Protein AF-A0A8H8RHW2-F1 (afdb_monomer_lite)

InterPro domains:
  IPR025207 Kinetochore Sim4 complex subunit Fta4 [PF13093] (7-193)
  IPR025207 Kinetochore Sim4 complex subunit Fta4 [PTHR42040] (3-193)

Sequence (193 aa):
MTSNTPTITDIKTSFLRTQMITLSQPLRPSSSPLPVPETDGIAPLRQRAIDDALLKLNAQLKKHNKLAYGPQAMRHVGEQVDRLYWNAGERTVVGDVGEEWAARGCDFRKENIIDQMPSTWSEEAEVEAPAKAAQYVELQTRLEELNVRRREKREVVERYRALKGLLGPFAEGGGVQGNLVTREGEVEGELER

Radius of gyration: 40.83 Å; chains: 1; bounding box: 96×67×109 Å

Organism: NCBI:txid215460

Secondary structure (DSSP, 8-state):
----PPPHHHHHHHHHHHHHHHHTPPP---SS-------TT-PPPPHHHHHHHHHHHHHHHHHHHHHHT-HHHHHHHHHHHHHHHHHHHHHHHT--TT-GGGSTT--TTSHHHHTTS-SSS-HHHHHH-HHHHHHHHHHHHHHHHHHHHHHHHHHHHHHHHHHHHHHHHHHTT-SS-TT---TT-HHHHHHT-

Foldseek 3Di:
DDPDDQDQLSVQLVVVVVVLVVVLDQDDPPPDDDPDPCDPPDDPDDPVVVVVVSVVVNVVSVVVSCVVPPSVNSSVVSVVVVVVVVVVVVDVLVDPPQVLLVHPPRDLVDPVSLVSDDLFPDPVCCVVPVPVRVVVNVVSVVSVVVNVVVVVVVVVVVVVVVVVVVCVCVVVVNPDPLPPPDDPGPVVVVVVD

Structure (mmCIF, N/CA/C/O backbone):
data_AF-A0A8H8RHW2-F1
#
_entry.id   AF-A0A8H8RHW2-F1
#
loop_
_atom_site.group_PDB
_atom_site.id
_atom_site.type_symbol
_atom_site.label_atom_id
_atom_site.label_alt_id
_atom_site.label_comp_id
_atom_site.label_asym_id
_atom_site.label_entity_id
_atom_site.label_seq_id
_atom_site.pdbx_PDB_ins_code
_atom_site.Cartn_x
_atom_site.Cartn_y
_atom_site.Cartn_z
_atom_site.occupancy
_atom_site.B_iso_or_equiv
_atom_site.auth_seq_id
_atom_site.auth_comp_id
_atom_site.auth_asym_id
_atom_site.auth_atom_id
_atom_site.pdbx_PDB_model_num
ATOM 1 N N . MET A 1 1 ? -17.012 14.859 -30.481 1.00 39.88 1 MET A N 1
ATOM 2 C CA . MET A 1 1 ? -15.544 14.693 -30.420 1.00 39.88 1 MET A CA 1
ATOM 3 C C . MET A 1 1 ? -15.187 14.470 -28.958 1.00 39.88 1 MET A C 1
ATOM 5 O O . MET A 1 1 ? -15.013 15.431 -28.226 1.00 39.88 1 MET A O 1
ATOM 9 N N . THR A 1 2 ? -15.248 13.226 -28.484 1.00 47.00 2 THR A N 1
ATOM 10 C CA . THR A 1 2 ? -15.033 12.893 -27.068 1.00 47.00 2 THR A CA 1
ATOM 11 C C . THR A 1 2 ? -13.537 12.924 -26.772 1.00 47.00 2 THR A C 1
ATOM 13 O O . THR A 1 2 ? -12.808 12.017 -27.172 1.00 47.00 2 THR A O 1
ATOM 16 N N . SER A 1 3 ? -13.066 13.978 -26.111 1.00 55.06 3 SER A N 1
ATOM 17 C CA . SER A 1 3 ? -11.725 14.033 -25.530 1.00 55.06 3 SER A CA 1
ATOM 18 C C . SER A 1 3 ? -11.655 13.025 -24.384 1.00 55.06 3 SER A C 1
ATOM 20 O O . SER A 1 3 ? -12.028 13.336 -23.255 1.00 55.06 3 SER A O 1
ATOM 22 N N . ASN A 1 4 ? -11.262 11.790 -24.693 1.00 73.00 4 ASN A N 1
ATOM 23 C CA . ASN A 1 4 ? -11.080 10.760 -23.682 1.00 73.00 4 ASN A CA 1
ATOM 24 C C . ASN A 1 4 ? -9.835 11.112 -22.864 1.00 73.00 4 ASN A C 1
ATOM 26 O O . ASN A 1 4 ? -8.729 11.165 -23.404 1.00 73.00 4 ASN A O 1
ATOM 30 N N . THR A 1 5 ? -10.024 11.418 -21.586 1.00 83.38 5 THR A N 1
ATOM 31 C CA . THR A 1 5 ? -8.931 11.705 -20.658 1.00 83.38 5 THR A CA 1
ATOM 32 C C . THR A 1 5 ? -8.037 10.461 -20.570 1.00 83.38 5 THR A C 1
ATOM 34 O O . THR A 1 5 ? -8.568 9.366 -20.368 1.00 83.38 5 THR A O 1
ATOM 37 N N . PRO A 1 6 ? -6.710 10.572 -20.758 1.00 85.31 6 PRO A N 1
ATOM 38 C CA . PRO A 1 6 ? -5.834 9.405 -20.733 1.00 85.31 6 PRO A CA 1
ATOM 39 C C . PRO A 1 6 ? -5.856 8.757 -19.347 1.00 85.31 6 PRO A C 1
ATOM 41 O O . PRO A 1 6 ? -5.795 9.448 -18.328 1.00 85.31 6 PRO A O 1
ATOM 44 N N . THR A 1 7 ? -5.934 7.427 -19.304 1.00 88.94 7 THR A N 1
ATOM 45 C CA . THR A 1 7 ? -5.864 6.693 -18.036 1.00 88.94 7 THR A CA 1
ATOM 46 C C . THR A 1 7 ? -4.442 6.733 -17.460 1.00 88.94 7 THR A C 1
ATOM 48 O O . THR A 1 7 ? -3.468 6.986 -18.172 1.00 88.94 7 THR A O 1
ATOM 51 N N . ILE A 1 8 ? -4.285 6.465 -16.159 1.00 86.94 8 ILE A N 1
ATOM 52 C CA . ILE A 1 8 ? -2.963 6.438 -15.501 1.00 86.94 8 ILE A CA 1
ATOM 53 C C . ILE A 1 8 ? -2.037 5.410 -16.172 1.00 86.94 8 ILE A C 1
ATOM 55 O O . ILE A 1 8 ? -0.846 5.664 -16.366 1.00 86.94 8 ILE A O 1
ATOM 59 N N . THR A 1 9 ? -2.585 4.272 -16.596 1.00 87.12 9 THR A N 1
ATOM 60 C CA . THR A 1 9 ? -1.853 3.256 -17.357 1.00 87.12 9 THR A CA 1
ATOM 61 C C . THR A 1 9 ? -1.466 3.758 -18.753 1.00 87.12 9 THR A C 1
ATOM 63 O O . THR A 1 9 ? -0.339 3.517 -19.189 1.00 87.12 9 THR A O 1
ATOM 66 N N . ASP A 1 10 ? -2.309 4.539 -19.435 1.00 88.06 10 ASP A N 1
ATOM 67 C CA . ASP A 1 10 ? -1.950 5.182 -20.712 1.00 88.06 10 ASP A CA 1
ATOM 68 C C . ASP A 1 10 ? -0.797 6.187 -20.554 1.00 88.06 10 ASP A C 1
ATOM 70 O O . ASP A 1 10 ? 0.110 6.253 -21.389 1.00 88.06 10 ASP A O 1
ATOM 74 N N . ILE A 1 11 ? -0.764 6.929 -19.445 1.00 91.81 11 ILE A N 1
ATOM 75 C CA . ILE A 1 11 ? 0.333 7.857 -19.139 1.00 91.81 11 ILE A CA 1
ATOM 76 C C . ILE A 1 11 ? 1.628 7.077 -18.880 1.00 91.81 11 ILE A C 1
ATOM 78 O O . ILE A 1 11 ? 2.652 7.358 -19.502 1.00 91.81 11 ILE A O 1
ATOM 82 N N . LYS A 1 12 ? 1.587 6.039 -18.036 1.00 90.56 12 LYS A N 1
ATOM 83 C CA . LYS A 1 12 ? 2.758 5.193 -17.737 1.00 90.56 12 LYS A CA 1
ATOM 84 C C . LYS A 1 12 ? 3.307 4.520 -18.996 1.00 90.56 12 LYS A C 1
ATOM 86 O O . LYS A 1 12 ? 4.512 4.525 -19.238 1.00 90.56 12 LYS A O 1
ATOM 91 N N . THR A 1 13 ? 2.432 3.981 -19.839 1.00 89.94 13 THR A N 1
ATOM 92 C CA . THR A 1 13 ? 2.845 3.330 -21.090 1.00 89.94 13 THR A CA 1
ATOM 93 C C . THR A 1 13 ? 3.375 4.319 -22.123 1.00 89.94 13 THR A C 1
ATOM 95 O O . THR A 1 13 ? 4.329 3.991 -22.832 1.00 89.94 13 THR A O 1
ATOM 98 N N . SER A 1 14 ? 2.820 5.532 -22.208 1.00 90.25 14 SER A N 1
ATOM 99 C CA . SER A 1 14 ? 3.354 6.576 -23.090 1.00 90.25 14 SER A CA 1
ATOM 100 C C . SER A 1 14 ? 4.733 7.063 -22.633 1.00 90.25 14 SER A C 1
ATOM 102 O O . SER A 1 14 ? 5.627 7.205 -23.467 1.00 90.25 14 SER A O 1
ATOM 104 N N . PHE A 1 15 ? 4.961 7.202 -21.323 1.00 92.12 15 PHE A N 1
ATOM 105 C CA . PHE A 1 15 ? 6.285 7.480 -20.764 1.00 92.12 15 PHE A CA 1
ATOM 106 C C . PHE A 1 15 ? 7.298 6.387 -21.123 1.00 92.12 15 PHE A C 1
ATOM 108 O O . PHE A 1 15 ? 8.364 6.695 -21.659 1.00 92.12 15 PHE A O 1
ATOM 115 N N . LEU A 1 16 ? 6.951 5.113 -20.898 1.00 90.69 16 LEU A N 1
ATOM 116 C CA . LEU A 1 16 ? 7.828 3.986 -21.228 1.00 90.69 16 LEU A CA 1
ATOM 117 C C . LEU A 1 16 ? 8.197 3.981 -22.712 1.00 90.69 16 LEU A C 1
ATOM 119 O O . LEU A 1 16 ? 9.372 3.833 -23.033 1.00 90.69 16 LEU A O 1
ATOM 123 N N . ARG A 1 17 ? 7.231 4.223 -23.608 1.00 89.00 17 ARG A N 1
ATOM 124 C CA . ARG A 1 17 ? 7.484 4.345 -25.054 1.00 89.00 17 ARG A CA 1
ATOM 125 C C . ARG A 1 17 ? 8.481 5.455 -25.367 1.00 89.00 17 ARG A C 1
ATOM 127 O O . ARG A 1 17 ? 9.411 5.223 -26.134 1.00 89.00 17 ARG A O 1
ATOM 134 N N . THR A 1 18 ? 8.311 6.634 -24.773 1.00 92.44 18 THR A N 1
ATOM 135 C CA . THR A 1 18 ? 9.210 7.776 -24.989 1.00 92.44 18 THR A CA 1
ATOM 136 C C . THR A 1 18 ? 10.633 7.455 -24.543 1.00 92.44 18 THR A C 1
ATOM 138 O O . THR A 1 18 ? 11.569 7.641 -25.317 1.00 92.44 18 THR A O 1
ATOM 141 N N . GLN A 1 19 ? 10.804 6.900 -23.338 1.00 90.81 19 GLN A N 1
ATOM 142 C CA . GLN A 1 19 ? 12.125 6.506 -22.835 1.00 90.81 19 GLN A CA 1
ATOM 143 C C . GLN A 1 19 ? 12.785 5.468 -23.736 1.00 90.81 19 GLN A C 1
ATOM 145 O O . GLN A 1 19 ? 13.963 5.563 -24.071 1.00 90.81 19 GLN A O 1
ATOM 150 N N . MET A 1 20 ? 12.003 4.504 -24.200 1.00 87.00 20 MET A N 1
ATOM 151 C CA . MET A 1 20 ? 12.496 3.477 -25.094 1.00 87.00 20 MET A CA 1
ATOM 152 C C . MET A 1 20 ? 12.947 4.013 -26.449 1.00 87.00 20 MET A C 1
ATOM 154 O O . MET A 1 20 ? 13.943 3.541 -26.988 1.00 87.00 20 MET A O 1
ATOM 158 N N . ILE A 1 21 ? 12.232 4.986 -27.018 1.00 87.44 21 ILE A N 1
ATOM 159 C CA . ILE A 1 21 ? 12.635 5.644 -28.268 1.00 87.44 21 ILE A CA 1
ATOM 160 C C . ILE A 1 21 ? 13.974 6.361 -28.070 1.00 87.44 21 ILE A C 1
ATOM 162 O O . ILE A 1 21 ? 14.854 6.253 -28.922 1.00 87.44 21 ILE A O 1
ATOM 166 N N . THR A 1 22 ? 14.161 7.025 -26.928 1.00 89.38 22 THR A N 1
ATOM 167 C CA . THR A 1 22 ? 15.427 7.681 -26.576 1.00 89.38 22 THR A CA 1
ATOM 168 C C . THR A 1 22 ? 16.571 6.677 -26.433 1.00 89.38 22 THR A C 1
ATOM 170 O O . THR A 1 22 ? 17.645 6.888 -26.988 1.00 89.38 22 THR A O 1
ATOM 173 N N . LEU A 1 23 ? 16.340 5.555 -25.748 1.00 85.06 23 LEU A N 1
ATOM 174 C CA . LEU A 1 23 ? 17.361 4.528 -25.511 1.00 85.06 23 LEU A CA 1
ATOM 175 C C . LEU A 1 23 ? 17.643 3.645 -26.738 1.00 85.06 23 LEU A C 1
ATOM 177 O O . LEU A 1 23 ? 18.713 3.055 -26.839 1.00 85.06 23 LEU A O 1
ATOM 181 N N . SER A 1 24 ? 16.708 3.556 -27.687 1.00 86.12 24 SER A N 1
ATOM 182 C CA . SER A 1 24 ? 16.852 2.781 -28.930 1.00 86.12 24 SER A CA 1
ATOM 183 C C . SER A 1 24 ? 17.388 3.596 -30.109 1.00 86.12 24 SER A C 1
ATOM 185 O O . SER A 1 24 ? 17.297 3.159 -31.263 1.00 86.12 24 SER A O 1
ATOM 187 N N . GLN A 1 25 ? 17.958 4.772 -29.837 1.00 87.19 25 GLN A N 1
ATOM 188 C CA . GLN A 1 25 ? 18.613 5.570 -30.863 1.00 87.19 25 GLN A CA 1
ATOM 189 C C . GLN A 1 25 ? 19.744 4.779 -31.543 1.00 87.19 25 GLN A C 1
ATOM 191 O O . GLN A 1 25 ? 20.460 4.016 -30.892 1.00 87.19 25 GLN A O 1
ATOM 196 N N . PRO A 1 26 ? 19.909 4.934 -32.870 1.00 85.69 26 PRO A N 1
ATOM 197 C CA . PRO A 1 26 ? 20.950 4.232 -33.601 1.00 85.69 26 PRO A CA 1
ATOM 198 C C . PRO A 1 26 ? 22.329 4.688 -33.128 1.00 85.69 26 PRO A C 1
ATOM 200 O O . PRO A 1 26 ? 22.566 5.883 -32.931 1.00 85.69 26 PRO A O 1
ATOM 203 N N . LEU A 1 27 ? 23.249 3.734 -33.017 1.00 84.00 27 LEU A N 1
ATOM 204 C CA . LEU A 1 27 ? 24.642 4.009 -32.704 1.00 84.00 27 LEU A CA 1
ATOM 205 C C . LEU A 1 27 ? 25.237 4.854 -33.831 1.00 84.00 27 LEU A C 1
ATOM 207 O O . LEU A 1 27 ? 25.146 4.489 -35.010 1.00 84.00 27 LEU A O 1
ATOM 211 N N . ARG A 1 28 ? 25.825 5.990 -33.457 1.00 80.00 28 ARG A N 1
ATOM 212 C CA . ARG A 1 28 ? 26.553 6.878 -34.363 1.00 80.00 28 ARG A CA 1
ATOM 213 C C . ARG A 1 28 ? 28.048 6.742 -34.090 1.00 80.00 28 ARG A C 1
ATOM 215 O O . ARG A 1 28 ? 28.422 6.665 -32.919 1.00 80.00 28 ARG A O 1
ATOM 222 N N . PRO A 1 29 ? 28.898 6.721 -35.130 1.00 73.81 29 PRO A N 1
ATOM 223 C CA . PRO A 1 29 ? 30.336 6.777 -34.921 1.00 73.81 29 PRO A CA 1
ATOM 224 C C . PRO A 1 29 ? 30.674 8.082 -34.192 1.00 73.81 29 PRO A C 1
ATOM 226 O O . PRO A 1 29 ? 30.140 9.143 -34.528 1.00 73.81 29 PRO A O 1
ATOM 229 N N . SER A 1 30 ? 31.521 8.003 -33.166 1.00 72.06 30 SER A N 1
ATOM 230 C CA . SER A 1 30 ? 32.016 9.190 -32.472 1.00 72.06 30 SER A CA 1
ATOM 231 C C . SER A 1 30 ? 32.770 10.069 -33.468 1.00 72.06 30 SER A C 1
ATOM 233 O O . SER A 1 30 ? 33.628 9.584 -34.198 1.00 72.06 30 SER A O 1
ATOM 235 N N . SER A 1 31 ? 32.472 11.368 -33.489 1.00 63.56 31 SER A N 1
ATOM 236 C CA . SER A 1 31 ? 33.155 12.335 -34.361 1.00 63.56 31 SER A CA 1
ATOM 237 C C . SER A 1 31 ? 34.631 12.530 -34.008 1.00 63.56 31 SER A C 1
ATOM 239 O O . SER A 1 31 ? 35.367 13.133 -34.781 1.00 63.56 31 SER A O 1
ATOM 241 N N . SER A 1 32 ? 35.059 12.040 -32.841 1.00 63.78 32 SER A N 1
ATOM 242 C CA . SER A 1 32 ? 36.463 11.996 -32.459 1.00 63.78 32 SER A CA 1
ATOM 243 C C . SER A 1 32 ? 37.097 10.727 -33.034 1.00 63.78 32 SER A C 1
ATOM 245 O O . SER A 1 32 ? 36.681 9.629 -32.637 1.00 63.78 32 SER A O 1
ATOM 247 N N . PRO A 1 33 ? 38.063 10.833 -33.962 1.00 59.94 33 PRO A N 1
ATOM 248 C CA . PRO A 1 33 ? 38.858 9.684 -34.357 1.00 59.94 33 PRO A CA 1
ATOM 249 C C . PRO A 1 33 ? 39.586 9.162 -33.114 1.00 59.94 33 PRO A C 1
ATOM 251 O O . PRO A 1 33 ? 40.326 9.893 -32.457 1.00 59.94 33 PRO A O 1
ATOM 254 N N . LEU A 1 34 ? 39.334 7.899 -32.763 1.00 63.44 34 LEU A N 1
ATOM 255 C CA . LEU A 1 34 ? 40.127 7.201 -31.754 1.00 63.44 34 LEU A CA 1
ATOM 256 C C . LEU A 1 34 ? 41.606 7.290 -32.171 1.00 63.44 34 LEU A C 1
ATOM 258 O O . LEU A 1 34 ? 41.891 7.070 -33.351 1.00 63.44 34 LEU A O 1
ATOM 262 N N . PRO A 1 35 ? 42.541 7.598 -31.253 1.00 57.66 35 PRO A N 1
ATOM 263 C CA . PRO A 1 35 ? 43.958 7.493 -31.551 1.00 57.66 35 PRO A CA 1
ATOM 264 C C . PRO A 1 35 ? 44.243 6.018 -31.8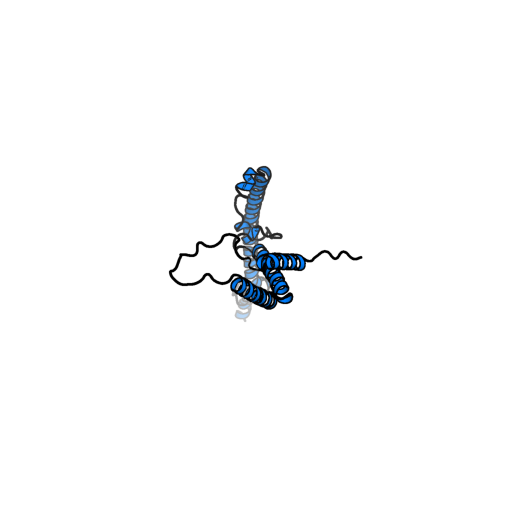26 1.00 57.66 35 PRO A C 1
ATOM 266 O O . PRO A 1 35 ? 44.274 5.198 -30.909 1.00 57.66 35 PRO A O 1
ATOM 269 N N . VAL A 1 36 ? 44.350 5.659 -33.102 1.00 61.34 36 VAL A N 1
ATOM 270 C CA . VAL A 1 36 ? 44.751 4.314 -33.502 1.00 61.34 36 VAL A CA 1
ATOM 271 C C . VAL A 1 36 ? 46.246 4.230 -33.200 1.00 61.34 36 VAL A C 1
ATOM 273 O O . VAL A 1 36 ? 46.994 5.037 -33.754 1.00 61.34 36 VAL A O 1
ATOM 276 N N . PRO A 1 37 ? 46.707 3.330 -32.313 1.00 57.75 37 PRO A N 1
ATOM 277 C CA . PRO A 1 37 ? 48.135 3.104 -32.168 1.00 57.75 37 PRO A CA 1
ATOM 278 C C . PRO A 1 37 ? 48.652 2.626 -33.524 1.00 57.75 37 PRO A C 1
ATOM 280 O O . PRO A 1 37 ? 48.107 1.667 -34.079 1.00 57.75 37 PRO A O 1
ATOM 283 N N . GLU A 1 38 ? 49.651 3.324 -34.068 1.00 55.19 38 GLU A N 1
ATOM 284 C CA . GLU A 1 38 ? 50.395 2.906 -35.256 1.00 55.19 38 GLU A CA 1
ATOM 285 C C . GLU A 1 38 ? 50.985 1.524 -34.963 1.00 55.19 38 GLU A C 1
ATOM 287 O O . GLU A 1 38 ? 52.034 1.373 -34.348 1.00 55.19 38 GLU A O 1
ATOM 292 N N . THR A 1 39 ? 50.221 0.488 -35.290 1.00 57.03 39 THR A N 1
ATOM 293 C CA . THR A 1 39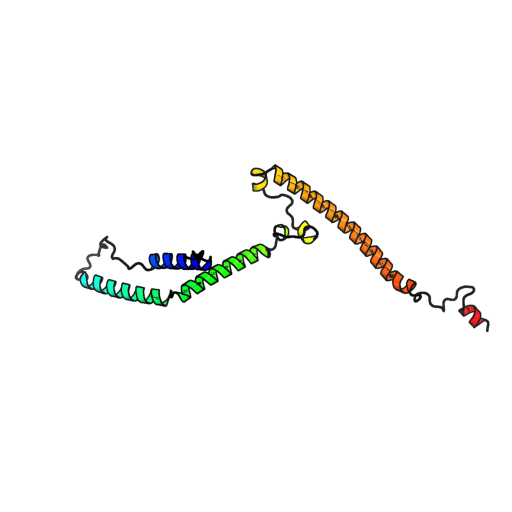 ? 50.654 -0.896 -35.206 1.00 57.03 39 THR A CA 1
ATOM 294 C C . THR A 1 39 ? 51.199 -1.222 -36.578 1.00 57.03 39 THR A C 1
ATOM 296 O O . THR A 1 39 ? 50.463 -1.250 -37.568 1.00 57.03 39 THR A O 1
ATOM 299 N N . ASP A 1 40 ? 52.516 -1.388 -36.626 1.00 52.53 40 ASP A N 1
ATOM 300 C CA . ASP A 1 40 ? 53.296 -1.690 -37.817 1.00 52.53 40 ASP A CA 1
ATOM 301 C C . ASP A 1 40 ? 52.614 -2.771 -38.678 1.00 52.53 40 ASP A C 1
ATOM 303 O O . ASP A 1 40 ? 52.549 -3.946 -38.316 1.00 52.53 40 ASP A O 1
ATOM 307 N N . GLY A 1 41 ? 52.088 -2.365 -39.839 1.00 56.44 41 GLY A N 1
ATOM 308 C CA . GLY A 1 41 ? 51.689 -3.272 -40.921 1.00 56.44 41 GLY A CA 1
ATOM 309 C C . GLY A 1 41 ? 50.195 -3.572 -41.104 1.00 56.44 41 GLY A C 1
ATOM 310 O O . GLY A 1 41 ? 49.855 -4.257 -42.070 1.00 56.44 41 GLY A O 1
ATOM 311 N N . ILE A 1 42 ? 49.281 -3.060 -40.271 1.00 60.16 42 ILE A N 1
ATOM 312 C CA . ILE A 1 42 ? 47.833 -3.263 -40.479 1.00 60.16 42 ILE A CA 1
ATOM 313 C C . ILE A 1 42 ? 47.236 -2.021 -41.145 1.00 60.16 42 ILE A C 1
ATOM 315 O O . ILE A 1 42 ? 47.123 -0.960 -40.536 1.00 60.16 42 ILE A O 1
ATOM 319 N N . ALA A 1 43 ? 46.845 -2.148 -42.417 1.00 62.91 43 ALA A N 1
ATOM 320 C CA . ALA A 1 43 ? 46.173 -1.071 -43.139 1.00 62.91 43 ALA A CA 1
ATOM 321 C C . ALA A 1 43 ? 44.915 -0.610 -42.373 1.00 62.91 43 ALA A C 1
ATOM 323 O O . ALA A 1 43 ? 44.158 -1.461 -41.891 1.00 62.91 43 ALA A O 1
ATOM 324 N N . PRO A 1 44 ? 44.655 0.708 -42.279 1.00 67.94 44 PRO A N 1
ATOM 325 C CA . PRO A 1 44 ? 43.491 1.221 -41.569 1.00 67.94 44 PRO A CA 1
ATOM 326 C C . PRO A 1 44 ? 42.204 0.597 -42.125 1.00 67.94 44 PRO A C 1
ATOM 328 O O . PRO A 1 44 ? 42.037 0.446 -43.341 1.00 67.94 44 PRO A O 1
ATOM 331 N N . LEU A 1 45 ? 41.291 0.217 -41.223 1.00 70.12 45 LEU A N 1
ATOM 332 C CA . LEU A 1 45 ? 39.977 -0.321 -41.577 1.00 70.12 45 LEU A CA 1
ATOM 333 C C . LEU A 1 45 ? 39.292 0.620 -42.572 1.00 70.12 45 LEU A C 1
ATOM 335 O O . LEU A 1 45 ? 39.172 1.822 -42.340 1.00 70.12 45 LEU A O 1
ATOM 339 N N . ARG A 1 46 ? 38.826 0.070 -43.697 1.00 81.81 46 ARG A N 1
ATOM 340 C CA . ARG A 1 46 ? 38.125 0.861 -44.711 1.00 81.81 46 ARG A CA 1
ATOM 341 C C . ARG A 1 46 ? 36.851 1.436 -44.099 1.00 81.81 46 ARG A C 1
ATOM 343 O O . ARG A 1 46 ? 36.008 0.670 -43.637 1.00 81.81 46 ARG A O 1
ATOM 350 N N . GLN A 1 47 ? 36.669 2.751 -44.202 1.00 80.88 47 GLN A N 1
ATOM 351 C CA . GLN A 1 47 ? 35.484 3.454 -43.696 1.00 80.88 47 GLN A CA 1
ATOM 352 C C . GLN A 1 47 ? 34.170 2.797 -44.152 1.00 80.88 47 GLN A C 1
ATOM 354 O O . GLN A 1 47 ? 33.269 2.576 -43.355 1.00 80.88 47 GLN A O 1
ATOM 359 N N . ARG A 1 48 ? 34.114 2.342 -45.408 1.00 83.88 48 ARG A N 1
ATOM 360 C CA . ARG A 1 48 ? 32.960 1.621 -45.962 1.00 83.88 48 ARG A CA 1
ATOM 361 C C . ARG A 1 48 ? 32.606 0.335 -45.202 1.00 83.88 48 ARG A C 1
ATOM 363 O O . ARG A 1 48 ? 31.433 0.026 -45.050 1.00 83.88 48 ARG A O 1
ATOM 370 N N . ALA A 1 49 ? 33.601 -0.415 -44.725 1.00 86.25 49 ALA A N 1
ATOM 371 C CA . ALA A 1 49 ? 33.360 -1.627 -43.941 1.00 86.25 49 ALA A CA 1
ATOM 372 C C . ALA A 1 49 ? 32.809 -1.296 -42.543 1.00 86.25 49 ALA A C 1
ATOM 374 O O . ALA A 1 49 ? 31.980 -2.041 -42.023 1.00 86.25 49 ALA A O 1
ATOM 375 N N . ILE A 1 50 ? 33.238 -0.168 -41.966 1.00 84.56 50 ILE A N 1
ATOM 376 C CA . ILE A 1 50 ? 32.716 0.358 -40.698 1.00 84.56 50 ILE A CA 1
ATOM 377 C C . ILE A 1 50 ? 31.257 0.786 -40.880 1.00 84.56 50 ILE A C 1
ATOM 379 O O . ILE A 1 50 ? 30.401 0.373 -40.101 1.00 84.56 50 ILE A O 1
ATOM 383 N N . ASP A 1 51 ? 30.953 1.532 -41.942 1.00 85.25 51 ASP A N 1
ATOM 384 C CA . ASP A 1 51 ? 29.594 1.983 -42.248 1.00 85.25 51 ASP A CA 1
ATOM 385 C C . ASP A 1 51 ? 28.648 0.792 -42.505 1.00 85.25 51 ASP A C 1
ATOM 387 O O . ASP A 1 51 ? 27.552 0.732 -41.942 1.00 85.25 51 ASP A O 1
ATOM 391 N N . ASP A 1 52 ? 29.088 -0.213 -43.271 1.00 89.81 52 ASP A N 1
ATOM 392 C CA . ASP A 1 52 ? 28.319 -1.439 -43.525 1.00 89.81 52 ASP A CA 1
ATOM 393 C C . ASP A 1 52 ? 28.074 -2.252 -42.239 1.00 89.81 52 ASP A C 1
ATOM 395 O O . ASP A 1 52 ? 26.979 -2.790 -42.030 1.00 89.81 52 ASP A O 1
ATOM 399 N N . ALA A 1 53 ? 29.073 -2.346 -41.355 1.00 90.31 53 ALA A N 1
ATOM 400 C CA . ALA A 1 53 ? 28.935 -3.007 -40.058 1.00 90.31 53 ALA A CA 1
ATOM 401 C C . ALA A 1 53 ? 27.964 -2.249 -39.139 1.00 90.31 53 ALA A C 1
ATOM 403 O O . ALA A 1 53 ? 27.083 -2.866 -38.534 1.00 90.31 53 ALA A O 1
ATOM 404 N N . LEU A 1 54 ? 28.059 -0.917 -39.092 1.00 89.81 54 LEU A N 1
ATOM 405 C CA . LEU A 1 54 ? 27.154 -0.057 -38.327 1.00 89.81 54 LEU A CA 1
ATOM 406 C C . LEU A 1 54 ? 25.712 -0.160 -38.825 1.00 89.81 54 LEU A C 1
ATOM 408 O O . LEU A 1 54 ? 24.785 -0.222 -38.016 1.00 89.81 54 LEU A O 1
ATOM 412 N N . LEU A 1 55 ? 25.496 -0.224 -40.140 1.00 91.00 55 LEU A N 1
ATOM 413 C CA . LEU A 1 55 ? 24.167 -0.423 -40.720 1.00 91.00 55 LEU A CA 1
ATOM 414 C C . LEU A 1 55 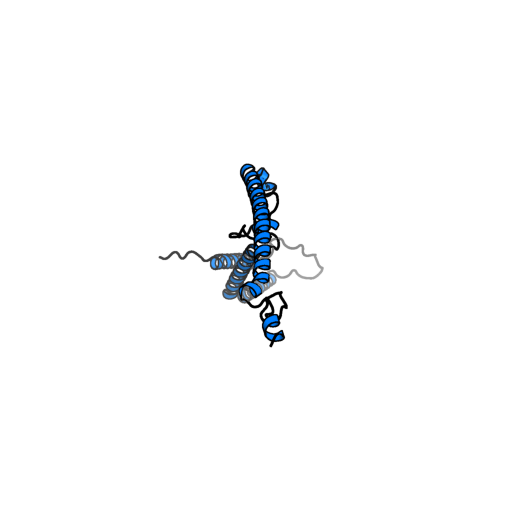? 23.562 -1.767 -40.297 1.00 91.00 55 LEU A C 1
ATOM 416 O O . LEU A 1 55 ? 22.408 -1.813 -39.858 1.00 91.00 55 LEU A O 1
ATOM 420 N N . LYS A 1 56 ? 24.337 -2.856 -40.379 1.00 93.94 56 LYS A N 1
ATOM 421 C CA . LYS A 1 56 ? 23.888 -4.194 -39.958 1.00 93.94 56 LYS A CA 1
ATOM 422 C C . LYS A 1 56 ? 23.590 -4.250 -38.461 1.00 93.94 56 LYS A C 1
ATOM 424 O O . LYS A 1 56 ? 22.539 -4.769 -38.078 1.00 93.94 56 LYS A O 1
ATOM 429 N N . LEU A 1 57 ? 24.460 -3.673 -37.633 1.00 92.44 57 LEU A N 1
ATOM 430 C CA . LEU A 1 57 ? 24.290 -3.621 -36.182 1.00 92.44 57 LEU A CA 1
ATOM 431 C C . LEU A 1 57 ? 23.035 -2.832 -35.798 1.00 92.44 57 LEU A C 1
ATOM 433 O O . LEU A 1 57 ? 22.193 -3.328 -35.054 1.00 92.44 57 LEU A O 1
ATOM 437 N N . ASN A 1 58 ? 22.849 -1.642 -36.371 1.00 92.25 58 ASN A N 1
ATOM 438 C CA . ASN A 1 58 ? 21.657 -0.830 -36.135 1.00 92.25 58 ASN A CA 1
ATOM 439 C C . ASN A 1 58 ? 20.373 -1.544 -36.600 1.00 92.25 58 ASN A C 1
ATOM 441 O O . ASN A 1 58 ? 19.331 -1.435 -35.950 1.00 92.25 58 ASN A O 1
ATOM 445 N N . ALA A 1 59 ? 20.426 -2.317 -37.690 1.00 91.94 59 ALA A N 1
ATOM 446 C CA . ALA A 1 59 ? 19.294 -3.129 -38.136 1.00 91.94 59 ALA A CA 1
ATOM 447 C C . ALA A 1 59 ? 18.973 -4.277 -37.161 1.00 91.94 59 ALA A C 1
ATOM 449 O O . ALA A 1 59 ? 17.799 -4.532 -36.879 1.00 91.94 59 ALA A O 1
ATOM 450 N N . GLN A 1 60 ? 19.990 -4.955 -36.622 1.00 92.69 60 GLN A N 1
ATOM 451 C CA . GLN A 1 60 ? 19.813 -5.990 -35.598 1.00 92.69 60 GLN A CA 1
ATOM 452 C C . GLN A 1 60 ? 19.266 -5.407 -34.292 1.00 92.69 60 GLN A C 1
ATOM 454 O O . GLN A 1 60 ? 18.319 -5.956 -33.733 1.00 92.69 60 GLN A O 1
ATOM 459 N N . LEU A 1 61 ? 19.777 -4.255 -33.858 1.00 90.38 61 LEU A N 1
ATOM 460 C CA . LEU A 1 61 ? 19.332 -3.560 -32.652 1.00 90.38 61 LEU A CA 1
ATOM 461 C C . LEU A 1 61 ? 17.864 -3.118 -32.761 1.00 90.38 61 LEU A C 1
ATOM 463 O O . LEU A 1 61 ? 17.083 -3.322 -31.833 1.00 90.38 61 LEU A O 1
ATOM 467 N N . LYS A 1 62 ? 17.438 -2.622 -33.931 1.00 89.12 62 LYS A N 1
ATOM 468 C CA . LYS A 1 62 ? 16.017 -2.340 -34.209 1.00 89.12 62 LYS A CA 1
ATOM 469 C C . LYS A 1 62 ? 15.140 -3.590 -34.111 1.00 89.12 62 LYS A C 1
ATOM 471 O O . LYS A 1 62 ? 14.052 -3.524 -33.540 1.00 89.12 62 LYS A O 1
ATOM 476 N N . LYS A 1 63 ? 15.593 -4.725 -34.657 1.00 90.62 63 LYS A N 1
ATOM 477 C CA . LYS A 1 63 ? 14.862 -6.002 -34.564 1.00 90.62 63 LYS A CA 1
ATOM 478 C C . LYS A 1 63 ? 14.747 -6.468 -33.114 1.00 90.62 63 LYS A C 1
ATOM 480 O O . LYS A 1 63 ? 13.648 -6.806 -32.687 1.00 90.62 63 LYS A O 1
ATOM 485 N N . HIS A 1 64 ? 15.846 -6.427 -32.361 1.00 90.12 64 HIS A N 1
ATOM 486 C CA . HIS A 1 64 ? 15.867 -6.788 -30.946 1.00 90.12 64 HIS A CA 1
ATOM 487 C C . HIS A 1 64 ? 14.913 -5.912 -30.128 1.00 90.12 64 HIS A C 1
ATOM 489 O O . HIS A 1 64 ? 14.048 -6.442 -29.440 1.00 90.12 64 HIS A O 1
ATOM 495 N N . ASN A 1 65 ? 14.982 -4.586 -30.275 1.00 87.62 65 ASN A N 1
ATOM 496 C CA . ASN A 1 65 ? 14.108 -3.669 -29.538 1.00 87.62 65 ASN A CA 1
ATOM 497 C C . ASN A 1 65 ? 12.622 -3.889 -29.844 1.00 87.62 65 ASN A C 1
ATOM 499 O O . ASN A 1 65 ? 11.795 -3.814 -28.941 1.00 87.62 65 ASN A O 1
ATOM 503 N N . LYS A 1 66 ? 12.270 -4.220 -31.093 1.00 85.81 66 LYS A N 1
ATOM 504 C CA . LYS A 1 66 ? 10.884 -4.546 -31.457 1.00 85.81 66 LYS A CA 1
ATOM 505 C C . LYS A 1 66 ? 10.392 -5.850 -30.815 1.00 85.81 66 LYS A C 1
ATOM 507 O O . LYS A 1 66 ? 9.208 -5.947 -30.502 1.00 85.81 66 LYS A O 1
ATOM 512 N N . LEU A 1 67 ? 11.272 -6.840 -30.652 1.00 87.69 67 LEU A N 1
ATOM 513 C CA . LEU A 1 67 ? 10.942 -8.129 -30.034 1.00 87.69 67 LEU A CA 1
ATOM 514 C C . LEU A 1 67 ? 10.885 -8.033 -28.506 1.00 87.69 67 LEU A C 1
ATOM 516 O O . LEU A 1 67 ? 9.914 -8.485 -27.908 1.00 87.69 67 LEU A O 1
ATOM 520 N N . ALA A 1 68 ? 11.894 -7.420 -27.887 1.00 86.25 68 ALA A N 1
ATOM 521 C CA . ALA A 1 68 ? 11.999 -7.288 -26.436 1.00 86.25 68 ALA A CA 1
ATOM 522 C C . ALA A 1 68 ? 10.919 -6.363 -25.859 1.00 86.25 68 ALA A C 1
ATOM 524 O O . ALA A 1 68 ? 10.377 -6.623 -24.787 1.00 86.25 68 ALA A O 1
ATOM 525 N N . TYR A 1 69 ? 10.566 -5.306 -26.593 1.00 85.50 69 TYR A N 1
ATOM 526 C CA . TYR A 1 69 ? 9.669 -4.268 -26.106 1.00 85.50 69 TYR A CA 1
ATOM 527 C C . TYR A 1 69 ? 8.464 -4.057 -27.025 1.00 85.50 69 TYR A C 1
ATOM 529 O O . TYR A 1 69 ? 8.157 -2.953 -27.482 1.00 85.50 69 TYR A O 1
ATOM 537 N N . GLY A 1 70 ? 7.753 -5.146 -27.311 1.00 88.12 70 GLY A N 1
ATOM 538 C CA . GLY A 1 70 ? 6.503 -5.075 -28.057 1.00 88.12 70 GLY A CA 1
ATOM 539 C C . GLY A 1 70 ? 5.442 -4.193 -27.362 1.00 88.12 70 GLY A C 1
ATOM 540 O O . GLY A 1 70 ? 5.487 -3.996 -26.143 1.00 88.12 70 GLY A O 1
ATOM 541 N N . PRO A 1 71 ? 4.422 -3.702 -28.097 1.00 85.44 71 PRO A N 1
ATOM 542 C CA . PRO A 1 71 ? 3.353 -2.872 -27.529 1.00 85.44 71 PRO A CA 1
ATOM 543 C C . PRO A 1 71 ? 2.629 -3.512 -26.336 1.00 85.44 71 PRO A C 1
ATOM 545 O O . PRO A 1 71 ? 2.263 -2.816 -25.391 1.00 85.44 71 PRO A O 1
ATOM 548 N N . GLN A 1 72 ? 2.455 -4.836 -26.372 1.00 88.38 72 GLN A N 1
ATOM 549 C CA . GLN A 1 72 ? 1.837 -5.617 -25.298 1.00 88.38 72 GLN A CA 1
ATOM 550 C C . GLN A 1 72 ? 2.743 -5.718 -24.064 1.00 88.38 72 GLN A C 1
ATOM 552 O O . GLN A 1 72 ? 2.260 -5.552 -22.949 1.00 88.38 72 GLN A O 1
ATOM 557 N N . ALA A 1 73 ? 4.053 -5.913 -24.253 1.00 88.00 73 ALA A N 1
ATOM 558 C CA . ALA A 1 73 ? 5.018 -5.975 -23.157 1.00 88.00 73 ALA A CA 1
ATOM 559 C C . ALA A 1 73 ? 5.095 -4.637 -22.408 1.00 88.00 73 ALA A C 1
ATOM 561 O O . ALA A 1 73 ? 5.033 -4.611 -21.182 1.00 88.00 73 ALA A O 1
ATOM 562 N N . MET A 1 74 ? 5.128 -3.516 -23.136 1.00 88.19 74 MET A N 1
ATOM 563 C CA . MET A 1 74 ? 5.112 -2.181 -22.524 1.00 88.19 74 MET A CA 1
ATOM 564 C C . MET A 1 74 ? 3.827 -1.919 -21.732 1.00 88.19 74 MET A C 1
ATOM 566 O O . MET A 1 74 ? 3.887 -1.348 -20.645 1.00 88.19 74 MET A O 1
ATOM 570 N N . ARG A 1 75 ? 2.670 -2.357 -22.248 1.00 90.00 75 ARG A N 1
ATOM 571 C CA . ARG A 1 75 ? 1.397 -2.262 -21.523 1.00 90.00 75 ARG A CA 1
ATOM 572 C C . ARG A 1 75 ? 1.415 -3.093 -20.244 1.00 90.00 75 ARG A C 1
ATOM 574 O O . ARG A 1 75 ? 1.073 -2.576 -19.188 1.00 90.00 75 ARG A O 1
ATOM 581 N N . HIS A 1 76 ? 1.878 -4.335 -20.333 1.00 91.88 76 HIS A N 1
ATOM 582 C CA . HIS A 1 76 ? 1.985 -5.233 -19.190 1.00 91.88 76 HIS A CA 1
ATOM 583 C C . HIS A 1 76 ? 2.913 -4.680 -18.098 1.00 91.88 76 HIS A C 1
ATOM 585 O O . HIS A 1 76 ? 2.563 -4.719 -16.924 1.00 91.88 76 HIS A O 1
ATOM 591 N N . VAL A 1 77 ? 4.061 -4.099 -18.464 1.00 91.62 77 VAL A N 1
ATOM 592 C CA . VAL A 1 77 ? 4.950 -3.425 -17.501 1.00 91.62 77 VAL A CA 1
ATOM 593 C C . VAL A 1 77 ? 4.269 -2.202 -16.881 1.00 91.62 77 VAL A C 1
ATOM 595 O O . VAL A 1 77 ? 4.343 -2.016 -15.671 1.00 91.62 77 VAL A O 1
ATOM 598 N N . GLY A 1 78 ? 3.555 -1.396 -17.674 1.00 89.75 78 GLY A N 1
ATOM 599 C CA . GLY A 1 78 ? 2.766 -0.275 -17.155 1.00 89.75 78 GLY A CA 1
ATOM 600 C C . GLY A 1 78 ? 1.723 -0.714 -16.120 1.00 89.75 78 GLY A C 1
ATOM 601 O O . GLY A 1 78 ? 1.613 -0.093 -15.066 1.00 89.75 78 GLY A O 1
ATOM 602 N N . GLU A 1 79 ? 1.017 -1.815 -16.384 1.00 91.88 79 GLU A N 1
ATOM 603 C CA . GLU A 1 79 ? 0.056 -2.427 -15.457 1.00 91.88 79 GLU A CA 1
ATOM 604 C C . GLU A 1 79 ? 0.739 -3.004 -14.207 1.00 91.88 79 GLU A C 1
ATOM 606 O O . GLU A 1 79 ? 0.215 -2.856 -13.107 1.00 91.88 79 GLU A O 1
ATOM 611 N N . GLN A 1 80 ? 1.921 -3.618 -14.328 1.00 92.75 80 GLN A N 1
ATOM 612 C CA . GLN A 1 80 ? 2.688 -4.084 -13.164 1.00 92.75 80 GLN A CA 1
ATOM 613 C C . GLN A 1 80 ? 3.119 -2.932 -12.261 1.00 92.75 80 GLN A C 1
ATOM 615 O O . GLN A 1 80 ? 2.967 -3.024 -11.048 1.00 92.75 80 GLN A O 1
ATOM 620 N N . VAL A 1 81 ? 3.628 -1.841 -12.839 1.00 88.69 81 VAL A N 1
ATOM 621 C CA . VAL A 1 81 ? 3.992 -0.635 -12.082 1.00 88.69 81 VAL A CA 1
ATOM 622 C C . VAL A 1 81 ? 2.761 -0.042 -11.400 1.00 88.69 81 VAL A C 1
ATOM 624 O O . VAL A 1 81 ? 2.849 0.445 -10.277 1.00 88.69 81 VAL A O 1
ATOM 627 N N . ASP A 1 82 ? 1.602 -0.091 -12.054 1.00 89.31 82 ASP A N 1
ATOM 628 C CA . ASP A 1 82 ? 0.336 0.334 -11.461 1.00 89.31 82 ASP A CA 1
ATOM 629 C C . ASP A 1 82 ? -0.081 -0.532 -10.273 1.00 89.31 82 ASP A C 1
ATOM 631 O O . ASP A 1 82 ? -0.337 -0.001 -9.196 1.00 89.31 82 ASP A O 1
ATOM 635 N N . ARG A 1 83 ? -0.022 -1.859 -10.421 1.00 88.75 83 ARG A N 1
ATOM 636 C CA . ARG A 1 83 ? -0.276 -2.804 -9.326 1.00 88.75 83 ARG A CA 1
ATOM 637 C C . ARG A 1 83 ? 0.707 -2.632 -8.177 1.00 88.75 83 ARG A C 1
ATOM 639 O O . ARG A 1 83 ? 0.290 -2.661 -7.033 1.00 88.75 83 ARG A O 1
ATOM 646 N N . LEU A 1 84 ? 1.996 -2.441 -8.453 1.00 87.69 84 LEU A N 1
ATOM 647 C CA . LEU A 1 84 ? 2.999 -2.214 -7.410 1.00 87.69 84 LEU A CA 1
ATOM 648 C C . LEU A 1 84 ? 2.743 -0.913 -6.656 1.00 87.69 84 LEU A C 1
ATOM 650 O O . LEU A 1 84 ? 2.873 -0.902 -5.441 1.00 87.69 84 LEU A O 1
ATOM 654 N N . TYR A 1 85 ? 2.356 0.156 -7.353 1.00 84.25 85 TYR A N 1
ATOM 655 C CA . TYR A 1 85 ? 2.004 1.418 -6.709 1.00 84.25 85 TYR A CA 1
ATOM 656 C C . TYR A 1 85 ? 0.753 1.272 -5.841 1.00 84.25 85 TYR A C 1
ATOM 658 O O . TYR A 1 85 ? 0.736 1.745 -4.709 1.00 84.25 85 TYR A O 1
ATOM 666 N N . TRP A 1 86 ? -0.261 0.563 -6.344 1.00 82.88 86 TRP A N 1
ATOM 667 C CA . TRP A 1 86 ? -1.468 0.274 -5.580 1.00 82.88 86 TRP A CA 1
ATOM 668 C C . TRP A 1 86 ? -1.168 -0.591 -4.355 1.00 82.88 86 TRP A C 1
ATOM 670 O O . TRP A 1 86 ? -1.546 -0.228 -3.253 1.00 82.88 86 TRP A O 1
ATOM 680 N N . ASN A 1 87 ? -0.389 -1.662 -4.514 1.00 80.50 87 ASN A N 1
ATOM 681 C CA . ASN A 1 87 ? 0.015 -2.548 -3.424 1.00 80.50 87 ASN A CA 1
ATOM 682 C C . ASN A 1 87 ? 0.938 -1.853 -2.411 1.00 80.50 87 ASN A C 1
ATOM 684 O O . ASN A 1 87 ? 0.889 -2.170 -1.229 1.00 80.50 87 ASN A O 1
ATOM 688 N N . ALA A 1 88 ? 1.804 -0.937 -2.851 1.00 74.06 88 ALA A N 1
ATOM 689 C CA . ALA A 1 88 ? 2.645 -0.137 -1.965 1.00 74.06 88 ALA A CA 1
ATOM 690 C C . ALA A 1 88 ? 1.800 0.870 -1.178 1.00 74.06 88 ALA A C 1
ATOM 692 O O . ALA A 1 88 ? 1.965 0.972 0.031 1.00 74.06 88 ALA A O 1
ATOM 693 N N . GLY A 1 89 ? 0.850 1.538 -1.839 1.00 63.31 89 GLY A N 1
ATOM 694 C CA . GLY A 1 89 ? -0.132 2.397 -1.183 1.00 63.31 89 GLY A CA 1
ATOM 695 C C . GLY A 1 89 ? -1.019 1.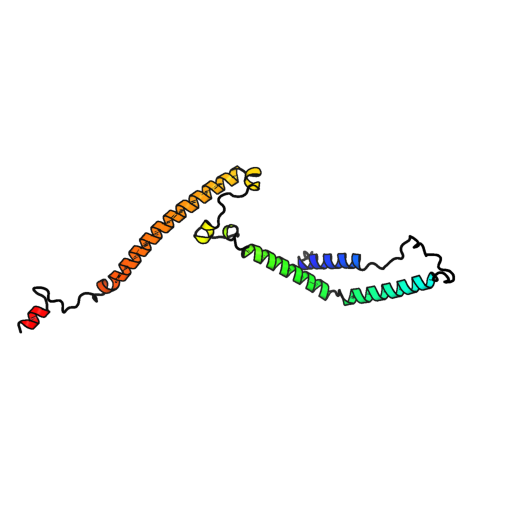623 -0.208 1.00 63.31 89 GLY A C 1
ATOM 696 O O . GLY A 1 89 ? -1.209 2.068 0.915 1.00 63.31 89 GLY A O 1
ATOM 697 N N . GLU A 1 90 ? -1.495 0.434 -0.579 1.00 60.00 90 GLU A N 1
ATOM 698 C CA . GLU A 1 90 ? -2.217 -0.467 0.321 1.00 60.00 90 GLU A CA 1
ATOM 699 C C . GLU A 1 90 ? -1.336 -0.934 1.476 1.00 60.00 90 GLU A C 1
ATOM 701 O O . GLU A 1 90 ? -1.820 -0.989 2.592 1.00 60.00 90 GLU A O 1
ATOM 706 N N . ARG A 1 91 ? -0.044 -1.206 1.270 1.00 53.12 91 ARG A N 1
ATOM 707 C CA . ARG A 1 91 ? 0.876 -1.564 2.361 1.00 53.12 91 ARG A CA 1
ATOM 708 C C . ARG A 1 91 ? 1.124 -0.390 3.317 1.00 53.12 91 ARG A C 1
ATOM 710 O O . ARG A 1 91 ? 1.231 -0.620 4.511 1.00 53.12 91 ARG A O 1
ATOM 717 N N . THR A 1 92 ? 1.132 0.851 2.830 1.00 49.22 92 THR A N 1
ATOM 718 C CA . THR A 1 92 ? 1.140 2.051 3.685 1.00 49.22 92 THR A CA 1
ATOM 719 C C . THR A 1 92 ? -0.206 2.259 4.397 1.00 49.22 92 THR A C 1
ATOM 721 O O . THR A 1 92 ? -0.233 2.684 5.545 1.00 49.22 92 THR A O 1
ATOM 724 N N . VAL A 1 93 ? -1.335 1.923 3.761 1.00 47.62 93 VAL A N 1
ATOM 725 C CA . VAL A 1 93 ? -2.689 2.034 4.348 1.00 47.62 93 VAL A CA 1
ATOM 726 C C . VAL A 1 93 ? -3.021 0.874 5.307 1.00 47.62 93 VAL A C 1
ATOM 728 O O . VAL A 1 93 ? -3.822 1.052 6.220 1.00 47.62 93 VAL A O 1
ATOM 731 N N . VAL A 1 94 ? -2.395 -0.293 5.137 1.00 47.12 94 VAL A N 1
ATOM 732 C CA . VAL A 1 94 ? -2.532 -1.509 5.969 1.00 47.12 94 VAL A CA 1
ATOM 733 C C . VAL A 1 94 ? -1.400 -1.614 7.008 1.00 47.12 94 VAL A C 1
ATOM 735 O O . VAL A 1 94 ? -1.258 -2.628 7.681 1.00 47.12 94 VAL A O 1
ATOM 738 N N . GLY A 1 95 ? -0.654 -0.531 7.218 1.00 44.72 95 GLY A N 1
ATOM 739 C CA . GLY A 1 95 ? 0.271 -0.403 8.333 1.00 44.72 95 GLY A CA 1
ATOM 740 C C . GLY A 1 95 ? 1.692 -0.807 7.970 1.00 44.72 95 GLY A C 1
ATOM 741 O O . GLY A 1 95 ? 2.025 -1.985 7.822 1.00 44.72 95 GLY A O 1
ATOM 742 N N . ASP A 1 96 ? 2.565 0.197 7.965 1.00 46.03 96 ASP A N 1
ATOM 743 C CA . ASP A 1 96 ? 3.819 -0.002 8.673 1.00 46.03 96 ASP A CA 1
ATOM 744 C C . ASP A 1 96 ? 3.443 -0.389 10.112 1.00 46.03 96 ASP A C 1
ATOM 746 O O . ASP A 1 96 ? 2.558 0.232 10.714 1.00 46.03 96 ASP A O 1
ATOM 750 N N . VAL A 1 97 ? 3.997 -1.490 10.613 1.00 50.78 97 VAL A N 1
ATOM 751 C CA . VAL A 1 97 ? 3.642 -2.066 11.917 1.00 50.78 97 VAL A CA 1
ATOM 752 C C . VAL A 1 97 ? 4.069 -1.068 13.001 1.00 50.78 97 VAL A C 1
ATOM 754 O O . VAL A 1 97 ? 5.191 -1.126 13.489 1.00 50.78 97 VAL A O 1
ATOM 757 N N . GLY A 1 98 ? 3.205 -0.104 13.325 1.00 55.06 98 GLY A N 1
ATOM 758 C CA . GLY A 1 98 ? 3.526 1.002 14.233 1.00 55.06 98 GLY A CA 1
ATOM 759 C C . GLY A 1 98 ? 2.689 2.274 14.055 1.00 55.06 98 GLY A C 1
ATOM 760 O O . GLY A 1 98 ? 2.573 3.039 15.006 1.00 55.06 98 GLY A O 1
ATOM 761 N N . GLU A 1 99 ? 2.056 2.491 12.895 1.00 66.38 99 GLU A N 1
ATOM 762 C CA . GLU A 1 99 ? 1.295 3.727 12.612 1.00 66.38 99 GLU A CA 1
ATOM 763 C C . GLU A 1 99 ? -0.191 3.486 12.287 1.00 66.38 99 GLU A C 1
ATOM 765 O O . GLU A 1 99 ? -0.831 4.262 11.577 1.00 66.38 99 GLU A O 1
ATOM 770 N N . GLU A 1 100 ? -0.801 2.429 12.835 1.00 71.69 100 GLU A N 1
ATOM 771 C CA . GLU A 1 100 ? -2.247 2.189 12.668 1.00 71.69 100 GLU A CA 1
ATOM 772 C C . GLU A 1 100 ? -3.098 3.362 13.193 1.00 71.69 100 GLU A C 1
ATOM 774 O O . GLU A 1 100 ? -4.202 3.613 12.702 1.00 71.69 100 GLU A O 1
ATOM 779 N N . TRP A 1 101 ? -2.569 4.118 14.160 1.00 78.38 101 TRP A N 1
ATOM 780 C CA . TRP A 1 101 ? -3.180 5.337 14.687 1.00 78.38 101 TRP A CA 1
ATOM 781 C C . TRP A 1 101 ? -3.242 6.483 13.666 1.00 78.38 101 TRP A C 1
ATOM 783 O O . TRP A 1 101 ? -4.147 7.313 13.754 1.00 78.38 101 TRP A O 1
ATOM 793 N N . ALA A 1 102 ? -2.339 6.517 12.680 1.00 78.19 102 ALA A N 1
ATOM 794 C CA . ALA A 1 102 ? -2.284 7.547 11.641 1.00 78.19 102 ALA A CA 1
ATOM 795 C C . ALA A 1 102 ? -3.135 7.196 10.404 1.00 78.19 102 ALA A C 1
ATOM 797 O O . ALA A 1 102 ? -3.381 8.046 9.541 1.00 78.19 102 ALA A O 1
ATOM 798 N N . ALA A 1 103 ? -3.623 5.955 10.308 1.00 78.12 103 ALA A N 1
ATOM 799 C CA . ALA A 1 103 ? -4.435 5.505 9.187 1.00 78.12 103 ALA A CA 1
ATOM 800 C C . ALA A 1 103 ? -5.778 6.254 9.116 1.00 78.12 103 ALA A C 1
ATOM 802 O O . ALA A 1 103 ? -6.498 6.432 10.101 1.00 78.12 103 ALA A O 1
ATOM 803 N N . ARG A 1 104 ? -6.173 6.668 7.907 1.00 74.69 104 ARG A N 1
ATOM 804 C CA . ARG A 1 104 ? -7.435 7.389 7.703 1.00 74.69 104 ARG A CA 1
ATOM 805 C C . ARG A 1 104 ? -8.628 6.489 8.044 1.00 74.69 104 ARG A C 1
ATOM 807 O O . ARG A 1 104 ? -8.860 5.490 7.373 1.00 74.69 104 ARG A O 1
ATOM 814 N N . GLY A 1 105 ? -9.426 6.898 9.032 1.00 75.69 105 GLY A N 1
ATOM 815 C CA . GLY A 1 105 ? -10.571 6.117 9.519 1.00 75.69 105 GLY A CA 1
ATOM 816 C C . GLY A 1 105 ? -10.244 5.194 10.695 1.00 75.69 105 GLY A C 1
ATOM 817 O O . GLY A 1 105 ? -11.069 4.346 11.035 1.00 75.69 105 GLY A O 1
ATOM 818 N N . CYS A 1 106 ? -9.073 5.354 11.320 1.00 80.81 106 CYS A N 1
ATOM 819 C CA . CYS A 1 106 ? -8.752 4.715 12.589 1.00 80.81 106 CYS A CA 1
ATOM 820 C C . CYS A 1 106 ? -9.808 5.045 13.664 1.00 80.81 106 CYS A C 1
ATOM 822 O O . CYS A 1 106 ? -10.360 6.147 13.736 1.00 80.81 106 CYS A O 1
ATOM 824 N N . ASP A 1 107 ? -10.128 4.052 14.493 1.00 83.81 107 ASP A N 1
ATOM 825 C CA . ASP A 1 107 ? -11.102 4.202 15.572 1.00 83.81 107 ASP A CA 1
ATOM 826 C C . ASP A 1 107 ? -10.384 4.463 16.899 1.00 83.81 107 ASP A C 1
ATOM 828 O O . ASP A 1 107 ? -9.958 3.528 17.581 1.00 83.81 107 ASP A O 1
ATOM 832 N N . PHE A 1 108 ? -10.325 5.732 17.312 1.00 85.75 108 PHE A N 1
ATOM 833 C CA . PHE A 1 108 ? -9.763 6.180 18.598 1.00 85.75 108 PHE A CA 1
ATOM 834 C C . PHE A 1 108 ? -10.562 5.724 19.833 1.00 85.75 108 PHE A C 1
ATOM 836 O O . PHE A 1 108 ? -10.420 6.263 20.929 1.00 85.75 108 PHE A O 1
ATOM 843 N N . ARG A 1 109 ? -11.461 4.747 19.689 1.00 84.94 109 ARG A N 1
ATOM 844 C CA . ARG A 1 109 ? -12.084 4.044 20.813 1.00 84.94 109 ARG A CA 1
ATOM 845 C C . ARG A 1 109 ? -11.342 2.766 21.182 1.00 84.94 109 ARG A C 1
ATOM 847 O O . ARG A 1 109 ? -11.646 2.217 22.243 1.00 84.94 109 ARG A O 1
ATOM 854 N N . LYS A 1 110 ? -10.447 2.262 20.336 1.00 86.19 110 LYS A N 1
ATOM 855 C CA . LYS A 1 110 ? -9.713 1.030 20.620 1.00 86.19 110 LYS A CA 1
ATOM 856 C C . LYS A 1 110 ? -8.461 1.336 21.441 1.00 86.19 110 LYS A C 1
ATOM 858 O O . LYS A 1 110 ? -7.700 2.228 21.089 1.00 86.19 110 LYS A O 1
ATOM 863 N N . GLU A 1 111 ? -8.262 0.581 22.518 1.00 86.56 111 GLU A N 1
ATOM 864 C CA . GLU A 1 111 ? -7.136 0.758 23.450 1.00 86.56 111 GLU A CA 1
ATOM 865 C C . GLU A 1 111 ? -5.787 0.596 22.745 1.00 86.56 111 GLU A C 1
ATOM 867 O O . GLU A 1 111 ? -4.942 1.472 22.846 1.00 86.56 111 GLU A O 1
ATOM 872 N N . ASN A 1 112 ? -5.649 -0.435 21.908 1.00 84.38 112 ASN A N 1
ATOM 873 C CA . ASN A 1 112 ? -4.422 -0.697 21.154 1.00 84.38 112 ASN A CA 1
ATOM 874 C C . ASN A 1 112 ? -4.001 0.455 20.227 1.00 84.38 112 ASN A C 1
ATOM 876 O O . ASN A 1 112 ? -2.817 0.596 19.963 1.00 84.38 112 ASN A O 1
ATOM 880 N N . ILE A 1 113 ? -4.952 1.244 19.716 1.00 86.38 113 ILE A N 1
ATOM 881 C CA . ILE A 1 113 ? -4.656 2.392 18.850 1.00 86.38 113 ILE A CA 1
ATOM 882 C C . ILE A 1 113 ? -4.210 3.585 19.693 1.00 86.38 113 ILE A C 1
ATOM 884 O O . ILE A 1 113 ? -3.243 4.246 19.335 1.00 86.38 113 ILE A O 1
ATOM 888 N N . ILE A 1 114 ? -4.898 3.843 20.811 1.00 87.38 114 ILE A N 1
ATOM 889 C CA . ILE A 1 114 ? -4.549 4.932 21.736 1.00 87.38 114 ILE A CA 1
ATOM 890 C C . ILE A 1 114 ? -3.139 4.708 22.300 1.00 87.38 114 ILE A C 1
ATOM 892 O O . ILE A 1 114 ? -2.348 5.640 22.325 1.00 87.38 114 ILE A O 1
ATOM 896 N N . ASP A 1 115 ? -2.799 3.469 22.666 1.00 85.88 115 ASP A N 1
ATOM 897 C CA . ASP A 1 115 ? -1.495 3.121 23.246 1.00 85.88 115 ASP A CA 1
ATOM 898 C C . ASP A 1 115 ? -0.323 3.255 22.250 1.00 85.88 115 ASP A C 1
ATOM 900 O O . ASP A 1 115 ? 0.830 3.362 22.662 1.00 85.88 115 ASP A O 1
ATOM 904 N N . GLN A 1 116 ? -0.597 3.237 20.940 1.00 86.06 116 GLN A N 1
ATOM 905 C CA . GLN A 1 116 ? 0.409 3.426 19.886 1.00 86.06 116 GLN A CA 1
ATOM 906 C C . GLN A 1 116 ? 0.651 4.904 19.544 1.00 86.06 116 GLN A C 1
ATOM 908 O O . GLN A 1 116 ? 1.555 5.202 18.763 1.00 86.06 116 GLN A O 1
ATOM 913 N N . MET A 1 117 ? -0.155 5.828 20.080 1.00 85.81 117 MET A N 1
ATOM 914 C CA . MET A 1 117 ? -0.046 7.244 19.739 1.00 85.81 117 MET A CA 1
ATOM 915 C C . MET A 1 117 ? 1.230 7.868 20.332 1.00 85.81 117 MET A C 1
ATOM 917 O O . MET A 1 117 ? 1.486 7.733 21.531 1.00 85.81 117 MET A O 1
ATOM 921 N N . PRO A 1 118 ? 2.018 8.608 19.534 1.00 87.44 118 PRO A N 1
ATOM 922 C CA . PRO A 1 118 ? 3.161 9.367 20.034 1.00 87.44 118 PRO A CA 1
ATOM 923 C C . PRO A 1 118 ? 2.719 10.462 21.005 1.00 87.44 118 PRO A C 1
ATOM 925 O O . PRO A 1 118 ? 1.698 11.096 20.772 1.00 87.44 118 PRO A O 1
ATOM 928 N N . SER A 1 119 ? 3.499 10.750 22.050 1.00 85.44 119 SER A N 1
ATOM 929 C CA . SER A 1 119 ? 3.232 11.852 23.000 1.00 85.44 119 SER A CA 1
ATOM 930 C C . SER A 1 119 ? 3.329 13.257 22.391 1.00 85.44 119 SER A C 1
ATOM 932 O O . SER A 1 119 ? 2.877 14.232 22.987 1.00 85.44 119 SER A O 1
ATOM 934 N N . THR A 1 120 ? 3.970 13.379 21.231 1.00 85.38 120 THR A N 1
ATOM 935 C CA . THR A 1 120 ? 4.193 14.635 20.506 1.00 85.38 120 THR A CA 1
ATOM 936 C C . THR A 1 120 ? 3.862 14.429 19.029 1.00 85.38 120 THR A C 1
ATOM 938 O O . THR A 1 120 ? 4.034 13.331 18.510 1.00 85.38 120 THR A O 1
ATOM 941 N N . TRP A 1 121 ? 3.353 15.463 18.347 1.00 79.62 121 TRP A N 1
ATOM 942 C CA . TRP A 1 121 ? 2.904 15.335 16.951 1.00 79.62 121 TRP A CA 1
ATOM 943 C C . TRP A 1 121 ? 4.082 15.038 16.011 1.00 79.62 121 TRP A C 1
ATOM 945 O O . TRP A 1 121 ? 4.091 14.010 15.344 1.00 79.62 121 TRP A O 1
ATOM 955 N N . SER A 1 122 ? 5.046 15.957 15.923 1.00 82.12 122 SER A N 1
ATOM 956 C CA . SER A 1 122 ? 6.373 15.789 15.315 1.00 82.12 122 SER A CA 1
ATOM 957 C C . SER A 1 122 ? 7.191 17.061 15.573 1.00 82.12 122 SER A C 1
ATOM 959 O O . SER A 1 122 ? 6.611 18.130 15.793 1.00 82.12 122 SER A O 1
ATOM 961 N N . GLU A 1 123 ? 8.521 16.976 15.528 1.00 79.75 123 GLU A N 1
ATOM 962 C CA . GLU A 1 123 ? 9.396 18.145 15.720 1.00 79.75 123 GLU A CA 1
ATOM 963 C C . GLU A 1 123 ? 9.196 19.188 14.604 1.00 79.75 123 GLU A C 1
ATOM 965 O O . GLU A 1 123 ? 9.219 20.393 14.848 1.00 79.75 123 GLU A O 1
ATOM 970 N N . GLU A 1 124 ? 8.916 18.745 13.376 1.00 77.50 124 GLU A N 1
ATOM 971 C CA . GLU A 1 124 ? 8.640 19.634 12.244 1.00 77.50 124 GLU A CA 1
ATOM 972 C C . GLU A 1 124 ? 7.303 20.371 12.409 1.00 77.50 124 GLU A C 1
ATOM 974 O O . GLU A 1 124 ? 7.202 21.562 12.103 1.00 77.50 124 GLU A O 1
ATOM 979 N N . ALA A 1 125 ? 6.280 19.687 12.932 1.00 73.94 125 ALA A N 1
ATOM 980 C CA . ALA A 1 125 ? 4.958 20.262 13.159 1.00 73.94 125 ALA A CA 1
ATOM 981 C C . ALA A 1 125 ? 4.963 21.324 14.271 1.00 73.94 125 ALA A C 1
ATOM 983 O O . ALA A 1 125 ? 4.189 22.283 14.206 1.00 73.94 125 ALA A O 1
ATOM 984 N N . GLU A 1 126 ? 5.843 21.191 15.266 1.00 76.44 126 GLU A N 1
ATOM 985 C CA . GLU A 1 126 ? 6.045 22.211 16.302 1.00 76.44 126 GLU A CA 1
ATOM 986 C C . GLU A 1 126 ? 6.622 23.513 15.729 1.00 76.44 126 GLU A C 1
ATOM 988 O O . GLU A 1 126 ? 6.242 24.600 16.169 1.00 76.44 126 GLU A O 1
ATOM 993 N N . VAL A 1 127 ? 7.482 23.416 14.710 1.00 82.50 127 VAL A N 1
ATOM 994 C CA . VAL A 1 127 ? 8.078 24.578 14.034 1.00 82.50 127 VAL A CA 1
ATOM 995 C C . VAL A 1 127 ? 7.105 25.210 13.035 1.00 82.50 127 VAL A C 1
ATOM 997 O O . VAL A 1 127 ? 6.979 26.434 12.987 1.00 82.50 127 VAL A O 1
ATOM 1000 N N . GLU A 1 128 ? 6.403 24.402 12.236 1.00 85.00 128 GLU A N 1
ATOM 1001 C CA . GLU A 1 128 ? 5.515 24.896 11.175 1.00 85.00 128 GLU A CA 1
ATOM 1002 C C . GLU A 1 128 ? 4.157 25.382 11.710 1.00 85.00 128 GLU A C 1
ATOM 1004 O O . GLU A 1 128 ? 3.609 26.382 11.238 1.00 85.00 128 GLU A O 1
ATOM 1009 N N . ALA A 1 129 ? 3.592 24.686 12.701 1.00 86.06 129 ALA A N 1
ATOM 1010 C CA . ALA A 1 129 ? 2.247 24.942 13.206 1.00 86.06 129 ALA A CA 1
ATOM 1011 C C . ALA A 1 129 ? 2.126 24.681 14.724 1.00 86.06 129 ALA A C 1
ATOM 1013 O O . ALA A 1 129 ? 1.367 23.796 15.145 1.00 86.06 129 ALA A O 1
ATOM 1014 N N . PRO A 1 130 ? 2.756 25.514 15.575 1.00 87.12 130 PRO A N 1
ATOM 1015 C CA . PRO A 1 130 ? 2.816 25.293 17.025 1.00 87.12 130 PRO A CA 1
ATOM 1016 C C . PRO A 1 130 ? 1.433 25.219 17.689 1.00 87.12 130 PRO A C 1
ATOM 1018 O O . PRO A 1 130 ? 1.215 24.437 18.611 1.00 87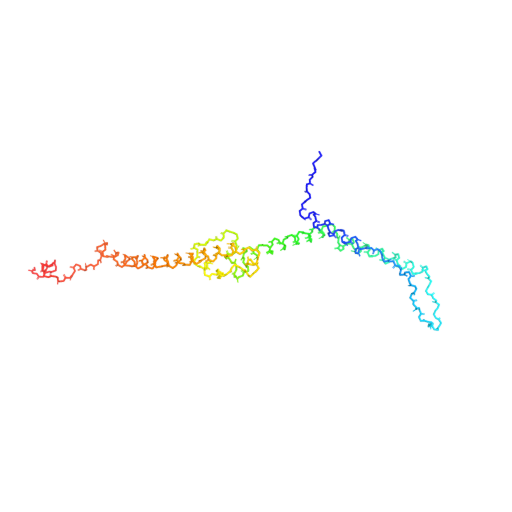.12 130 PRO A O 1
ATOM 1021 N N . ALA A 1 131 ? 0.454 25.982 17.190 1.00 88.62 131 ALA A N 1
ATOM 1022 C CA . ALA A 1 131 ? -0.910 25.959 17.718 1.00 88.62 131 ALA A CA 1
ATOM 1023 C C . ALA A 1 131 ? -1.612 24.603 17.515 1.00 88.62 131 ALA A C 1
ATOM 1025 O O . ALA A 1 131 ? -2.386 24.181 18.370 1.00 88.62 131 ALA A O 1
ATOM 1026 N N . LYS A 1 132 ? -1.349 23.912 16.397 1.00 86.75 132 LYS A N 1
ATOM 1027 C CA . LYS A 1 132 ? -1.931 22.589 16.122 1.00 86.75 132 LYS A CA 1
ATOM 1028 C C . LYS A 1 132 ? -1.214 21.493 16.906 1.00 86.75 132 LYS A C 1
ATOM 1030 O O . LYS A 1 132 ? -1.877 20.594 17.415 1.00 86.75 132 LYS A O 1
ATOM 1035 N N . ALA A 1 133 ? 0.107 21.603 17.050 1.00 87.88 133 ALA A N 1
ATOM 1036 C CA . ALA A 1 133 ? 0.890 20.701 17.889 1.00 87.88 133 ALA A CA 1
ATOM 1037 C C . ALA A 1 133 ? 0.422 20.754 19.357 1.00 87.88 133 ALA A C 1
ATOM 1039 O O . ALA A 1 133 ? 0.158 19.714 19.955 1.00 87.88 133 ALA A O 1
ATOM 1040 N N . ALA A 1 134 ? 0.191 21.954 19.903 1.00 88.81 134 ALA A N 1
ATOM 1041 C CA . ALA A 1 134 ? -0.348 22.116 21.255 1.00 88.81 134 ALA A CA 1
ATOM 1042 C C . ALA A 1 134 ? -1.750 21.494 21.417 1.00 88.81 134 ALA A C 1
ATOM 1044 O O . ALA A 1 134 ? -2.013 20.807 22.403 1.00 88.81 134 ALA A O 1
ATOM 1045 N N . GLN A 1 135 ? -2.635 21.681 20.430 1.00 92.25 135 GLN A N 1
ATOM 1046 C CA . GLN A 1 135 ? -3.971 21.069 20.436 1.00 92.25 135 GLN A CA 1
ATOM 1047 C C . GLN A 1 135 ? -3.918 19.540 20.418 1.00 92.25 135 GLN A C 1
ATOM 1049 O O . GLN A 1 135 ? -4.750 18.892 21.046 1.00 92.25 135 GLN A O 1
ATOM 1054 N N . TYR A 1 136 ? -2.958 18.950 19.709 1.00 90.69 136 TYR A N 1
ATOM 1055 C CA . TYR A 1 136 ? -2.792 17.500 19.695 1.00 90.69 136 TYR A CA 1
ATOM 1056 C C . TYR A 1 136 ? -2.423 16.949 21.059 1.00 90.69 136 TYR A C 1
ATOM 1058 O O . TYR A 1 136 ? -3.074 16.014 21.509 1.00 90.69 136 TYR A O 1
ATOM 1066 N N . VAL A 1 137 ? -1.458 17.566 21.741 1.00 90.94 137 VAL A N 1
ATOM 1067 C CA . VAL A 1 137 ? -1.048 17.132 23.082 1.00 90.94 137 VAL A CA 1
ATOM 1068 C C . VAL A 1 137 ? -2.224 17.229 24.062 1.00 90.94 137 VAL A C 1
ATOM 1070 O O . VAL A 1 137 ? -2.473 16.306 24.839 1.00 90.94 137 VAL A O 1
ATOM 1073 N N . GLU A 1 138 ? -3.017 18.302 23.993 1.00 93.94 138 GLU A N 1
ATOM 1074 C CA . GLU A 1 138 ? -4.230 18.447 24.811 1.00 93.94 138 GLU A CA 1
ATOM 1075 C C . GLU A 1 138 ? -5.273 17.355 24.506 1.00 93.94 138 GLU A C 1
ATOM 1077 O O . GLU A 1 138 ? -5.865 16.762 25.409 1.00 93.94 138 GLU A O 1
ATOM 1082 N N . LEU A 1 139 ? -5.509 17.055 23.227 1.00 93.31 139 LEU A N 1
ATOM 1083 C CA . LEU A 1 139 ? -6.485 16.040 22.831 1.00 93.31 139 LEU A CA 1
ATOM 1084 C C . LEU A 1 139 ? -6.016 14.623 23.170 1.00 93.31 139 LEU A C 1
ATOM 1086 O O . LEU A 1 139 ? -6.829 13.813 23.615 1.00 93.31 139 LEU A O 1
ATOM 1090 N N . GLN A 1 140 ? -4.731 14.330 22.991 1.00 92.12 140 GLN A N 1
ATOM 1091 C CA . GLN A 1 140 ? -4.133 13.045 23.324 1.00 92.12 140 GLN A CA 1
ATOM 1092 C C . GLN A 1 140 ? -4.216 12.773 24.826 1.00 92.12 140 GLN A C 1
ATOM 1094 O O . GLN A 1 140 ? -4.750 11.741 25.226 1.00 92.12 140 GLN A O 1
ATOM 1099 N N . THR A 1 141 ? -3.769 13.715 25.659 1.00 92.06 141 THR A N 1
ATOM 1100 C CA . THR A 1 141 ? -3.833 13.570 27.124 1.00 92.06 141 THR A CA 1
ATOM 1101 C C . THR A 1 141 ? -5.271 13.341 27.588 1.00 92.06 141 THR A C 1
ATOM 1103 O O . THR A 1 141 ? -5.553 12.431 28.369 1.00 92.06 141 THR A O 1
ATOM 1106 N N . ARG A 1 142 ? -6.231 14.076 27.016 1.00 94.06 142 ARG A N 1
ATOM 1107 C CA . ARG A 1 142 ? -7.657 13.860 27.282 1.00 94.06 142 ARG A CA 1
ATOM 1108 C C . ARG A 1 142 ? -8.150 12.478 26.837 1.00 94.06 142 ARG A C 1
ATOM 1110 O O . ARG A 1 142 ? -9.005 11.894 27.509 1.00 94.06 142 ARG A O 1
ATOM 1117 N N . LEU A 1 143 ? -7.681 11.962 25.701 1.00 93.62 143 LEU A N 1
ATOM 1118 C CA . LEU A 1 143 ? -8.035 10.621 25.228 1.00 93.62 143 LEU A CA 1
ATOM 1119 C C . LEU A 1 143 ? -7.498 9.539 26.165 1.00 93.62 143 LEU A C 1
ATOM 1121 O O . LEU A 1 143 ? -8.250 8.624 26.504 1.00 93.62 143 LEU A O 1
ATOM 1125 N N . GLU A 1 144 ? -6.259 9.670 26.634 1.00 92.12 144 GLU A N 1
ATOM 1126 C CA . GLU A 1 144 ? -5.644 8.756 27.600 1.00 92.12 144 GLU A CA 1
ATOM 1127 C C . GLU A 1 144 ? -6.417 8.740 28.927 1.00 92.12 144 GLU A C 1
ATOM 1129 O O . GLU A 1 144 ? -6.814 7.674 29.403 1.00 92.12 144 GLU A O 1
ATOM 1134 N N . GLU A 1 145 ? -6.757 9.910 29.479 1.00 94.06 145 GLU A N 1
ATOM 1135 C CA . GLU A 1 145 ? -7.576 10.014 30.695 1.00 94.06 145 GLU A CA 1
ATOM 1136 C C . GLU A 1 145 ? -8.946 9.332 30.541 1.00 94.06 145 GLU A C 1
ATOM 1138 O O . GLU A 1 145 ? -9.420 8.612 31.430 1.00 94.06 145 GLU A O 1
ATOM 1143 N N . LEU A 1 146 ? -9.612 9.551 29.403 1.00 94.94 146 LEU A N 1
ATOM 1144 C CA . LEU A 1 146 ? -10.895 8.918 29.105 1.00 94.94 146 LEU A CA 1
ATOM 1145 C C . LEU A 1 146 ? -10.756 7.406 28.903 1.00 94.94 146 LEU A C 1
ATOM 1147 O O . LEU A 1 146 ? -11.685 6.666 29.247 1.00 94.94 146 LEU A O 1
ATOM 1151 N N . ASN A 1 147 ? -9.626 6.943 28.368 1.00 93.31 147 ASN A N 1
ATOM 1152 C CA . ASN A 1 147 ? -9.335 5.527 28.199 1.00 93.31 147 ASN A CA 1
ATOM 1153 C C . ASN A 1 147 ? -9.166 4.834 29.560 1.00 93.31 147 ASN A C 1
ATOM 1155 O O . ASN A 1 147 ? -9.811 3.815 29.819 1.00 93.31 147 ASN A O 1
ATOM 1159 N N . VAL A 1 148 ? -8.425 5.452 30.485 1.00 93.62 148 VAL A N 1
ATOM 1160 C CA . VAL A 1 148 ? -8.274 4.963 31.867 1.00 93.62 148 VAL A CA 1
ATOM 1161 C C . VAL A 1 148 ? -9.634 4.856 32.561 1.00 93.62 148 VAL A C 1
ATOM 1163 O O . VAL A 1 148 ? -10.003 3.785 33.046 1.00 93.62 148 VAL A O 1
ATOM 1166 N N . ARG A 1 149 ? -10.454 5.917 32.521 1.00 94.56 149 ARG A N 1
ATOM 1167 C CA . ARG A 1 149 ? -11.809 5.892 33.112 1.00 94.56 149 ARG A CA 1
ATOM 1168 C C . ARG A 1 149 ? -12.690 4.807 32.499 1.00 94.56 149 ARG A C 1
ATOM 1170 O O . ARG A 1 149 ? -13.492 4.177 33.190 1.00 94.56 149 ARG A O 1
ATOM 1177 N N . ARG A 1 150 ? -12.578 4.585 31.187 1.00 93.88 150 ARG A N 1
ATOM 1178 C CA . ARG A 1 150 ? -13.322 3.528 30.496 1.00 93.88 150 ARG A CA 1
ATOM 1179 C C . ARG A 1 150 ? -12.901 2.150 30.989 1.00 93.88 150 ARG A C 1
ATOM 1181 O O . ARG A 1 150 ? -13.780 1.322 31.238 1.00 93.88 150 ARG A O 1
ATOM 1188 N N . ARG A 1 151 ? -11.599 1.913 31.145 1.00 91.62 151 ARG A N 1
ATOM 1189 C CA . ARG A 1 151 ? -11.057 0.654 31.657 1.00 91.62 151 ARG A CA 1
ATOM 1190 C C . ARG A 1 151 ? -11.572 0.362 33.064 1.00 91.62 151 ARG A C 1
ATOM 1192 O O . ARG A 1 151 ? -12.138 -0.706 33.278 1.00 91.62 151 ARG A O 1
ATOM 1199 N N . GLU A 1 152 ? -11.520 1.335 33.971 1.00 95.25 152 GLU A N 1
ATOM 1200 C CA . GLU A 1 152 ? -12.060 1.189 35.332 1.00 95.25 152 GLU A CA 1
ATOM 1201 C C . GLU A 1 152 ? -13.543 0.786 35.325 1.00 95.25 152 GLU A C 1
ATOM 1203 O O . GLU A 1 152 ? -13.967 -0.128 36.036 1.00 95.25 152 GLU A O 1
ATOM 1208 N N . LYS A 1 153 ? -14.364 1.441 34.491 1.00 95.75 153 LYS A N 1
ATOM 1209 C CA . LYS A 1 153 ? -15.790 1.099 34.377 1.00 95.75 153 LYS A CA 1
ATOM 1210 C C . LYS A 1 153 ? -16.009 -0.283 33.772 1.00 95.75 153 LYS A C 1
ATOM 1212 O O . LYS A 1 153 ? -16.911 -0.986 34.224 1.00 95.75 153 LYS A O 1
ATOM 1217 N N . ARG A 1 154 ? -15.201 -0.696 32.793 1.00 93.81 154 ARG A N 1
ATOM 1218 C CA . ARG A 1 154 ? -15.262 -2.056 32.239 1.00 93.81 154 ARG A CA 1
ATOM 1219 C C . ARG A 1 154 ? -14.918 -3.099 33.295 1.00 93.81 154 ARG A C 1
ATOM 1221 O O . ARG A 1 154 ? -15.682 -4.041 33.451 1.00 93.81 154 ARG A O 1
ATOM 1228 N N . GLU A 1 155 ? -13.864 -2.893 34.080 1.00 95.81 155 GLU A N 1
ATOM 1229 C CA . GLU A 1 155 ? -13.485 -3.800 35.173 1.00 95.81 155 GLU A CA 1
ATOM 1230 C C . GLU A 1 155 ? -14.596 -3.925 36.228 1.00 95.81 155 GLU A C 1
ATOM 1232 O O . GLU A 1 155 ? -14.872 -5.009 36.742 1.00 95.81 155 GLU A O 1
ATOM 1237 N N . VAL A 1 156 ? -15.281 -2.825 36.551 1.00 96.81 156 VAL A N 1
ATOM 1238 C CA . VAL A 1 156 ? -16.464 -2.851 37.426 1.00 96.81 156 VAL A CA 1
ATOM 1239 C C . VAL A 1 156 ? -17.588 -3.692 36.809 1.00 96.81 156 VAL A C 1
ATOM 1241 O O . VAL A 1 156 ? -18.158 -4.546 37.487 1.00 96.81 156 VAL A O 1
ATOM 1244 N N . VAL A 1 157 ? -17.904 -3.480 35.530 1.00 97.19 157 VAL A N 1
ATOM 1245 C CA . VAL A 1 157 ? -18.964 -4.222 34.829 1.00 97.19 157 VAL A CA 1
ATOM 1246 C C . VAL A 1 157 ? -18.644 -5.713 34.743 1.00 97.19 157 VAL A C 1
ATOM 1248 O O . VAL A 1 157 ? -19.521 -6.529 35.019 1.00 97.19 157 VAL A O 1
ATOM 1251 N N . GLU A 1 158 ? -17.407 -6.077 34.415 1.00 96.62 158 GLU A N 1
ATOM 1252 C CA . GLU A 1 158 ? -16.978 -7.476 34.349 1.00 96.62 158 GLU A CA 1
ATOM 1253 C C . GLU A 1 158 ? -17.070 -8.163 35.715 1.00 96.62 158 GLU A C 1
ATOM 1255 O O . GLU A 1 158 ? -17.594 -9.273 35.807 1.00 96.62 158 GLU A O 1
ATOM 1260 N N . ARG A 1 159 ? -16.696 -7.477 36.804 1.00 95.94 159 ARG A N 1
ATOM 1261 C CA . ARG A 1 159 ? -16.899 -7.995 38.167 1.00 95.94 159 ARG A CA 1
ATOM 1262 C C . ARG A 1 159 ? -18.370 -8.280 38.469 1.00 95.94 159 ARG A C 1
ATOM 1264 O O . ARG A 1 159 ? -18.693 -9.352 38.977 1.00 95.94 159 ARG A O 1
ATOM 1271 N N . TYR A 1 160 ? -19.271 -7.356 38.135 1.00 96.38 160 TYR A N 1
ATOM 1272 C CA . TYR A 1 160 ? -20.707 -7.569 38.345 1.00 96.38 160 TYR A CA 1
ATOM 1273 C C . TYR A 1 160 ? -21.280 -8.672 37.451 1.00 96.38 160 TYR A C 1
ATOM 1275 O O . TYR A 1 160 ? -22.141 -9.428 37.898 1.00 96.38 160 TYR A O 1
ATOM 1283 N N . ARG A 1 161 ? -20.804 -8.803 36.207 1.00 95.75 161 ARG A N 1
ATOM 1284 C CA . ARG A 1 161 ? -21.188 -9.902 35.307 1.00 95.75 161 ARG A CA 1
ATOM 1285 C C . ARG A 1 161 ? -20.745 -11.254 35.854 1.00 95.75 161 ARG A C 1
ATOM 1287 O O . ARG A 1 161 ? -21.556 -12.175 35.870 1.00 95.75 161 ARG A O 1
ATOM 1294 N N . ALA A 1 162 ? -19.514 -11.354 36.354 1.00 94.56 162 ALA A N 1
ATOM 1295 C CA . ALA A 1 162 ? -19.003 -12.565 36.988 1.00 94.56 162 ALA A CA 1
ATOM 1296 C C . ALA A 1 162 ? -19.826 -12.941 38.231 1.00 94.56 162 ALA A C 1
ATOM 1298 O O . ALA A 1 162 ? -20.270 -14.082 38.350 1.00 94.56 162 ALA A O 1
ATOM 1299 N N . LEU A 1 163 ? -20.119 -11.972 39.108 1.00 94.56 163 LEU A N 1
ATOM 1300 C CA . LEU A 1 163 ? -20.974 -12.191 40.279 1.00 94.56 163 LEU A CA 1
ATOM 1301 C C . LEU A 1 163 ? -22.382 -12.650 39.875 1.00 94.56 163 LEU A C 1
ATOM 1303 O O . LEU A 1 163 ? -22.915 -13.597 40.446 1.00 94.56 163 LEU A O 1
ATOM 1307 N N . LYS A 1 164 ? -22.978 -12.014 38.860 1.00 92.75 164 LYS A N 1
ATOM 1308 C CA . LYS A 1 164 ? -24.284 -12.415 38.328 1.00 92.75 164 LYS A CA 1
ATOM 1309 C C . LYS A 1 164 ? -24.254 -13.843 37.775 1.00 92.75 164 LYS A C 1
ATOM 1311 O O . LYS A 1 164 ? -25.207 -14.580 37.994 1.00 92.75 164 LYS A O 1
ATOM 1316 N N . GLY A 1 165 ? -23.174 -14.239 37.100 1.00 91.44 165 GLY A N 1
ATOM 1317 C CA . GLY A 1 165 ? -22.972 -15.612 36.631 1.00 91.44 165 GLY A CA 1
ATOM 1318 C C . GLY A 1 165 ? -22.930 -16.626 37.778 1.00 91.44 165 GLY A C 1
ATOM 1319 O O . GLY A 1 165 ? -23.593 -17.654 37.699 1.00 91.44 165 GLY A O 1
ATOM 1320 N N . LEU A 1 166 ? -22.235 -16.305 38.875 1.00 89.69 166 LEU A N 1
ATOM 1321 C CA . LEU A 1 166 ? -22.196 -17.144 40.082 1.00 89.69 166 LEU A CA 1
ATOM 1322 C C . LEU A 1 166 ? -23.558 -17.257 40.781 1.00 89.69 166 LEU A C 1
ATOM 1324 O O . LEU A 1 166 ? -23.867 -18.294 41.358 1.00 89.69 166 LEU A O 1
ATOM 1328 N N . LEU A 1 167 ? -24.370 -16.198 40.732 1.00 88.12 167 LEU A N 1
ATOM 1329 C CA . LEU A 1 167 ? -25.715 -16.178 41.313 1.00 88.12 167 LEU A CA 1
ATOM 1330 C C . LEU A 1 167 ? -26.779 -16.829 40.415 1.00 88.12 167 LEU A C 1
ATOM 1332 O O . LEU A 1 167 ? -27.863 -17.137 40.906 1.00 88.12 167 LEU A O 1
ATOM 1336 N N . GLY A 1 168 ? -26.488 -17.060 39.131 1.00 85.56 168 GLY A N 1
ATOM 1337 C CA . GLY A 1 168 ? -27.412 -17.675 38.170 1.00 85.56 168 GLY A CA 1
ATOM 1338 C C . GLY A 1 168 ? -28.040 -18.988 38.668 1.00 85.56 168 GLY A C 1
ATOM 1339 O O . GLY A 1 168 ? -29.266 -19.066 38.730 1.00 85.56 168 GLY A O 1
ATOM 1340 N N . PRO A 1 169 ? -27.243 -19.971 39.130 1.00 81.00 169 PRO A N 1
ATOM 1341 C CA . PRO A 1 169 ? -27.760 -21.238 39.659 1.00 81.00 169 PRO A CA 1
ATOM 1342 C C . PRO A 1 169 ? -28.682 -21.094 40.881 1.00 81.00 169 PRO A C 1
ATOM 1344 O O . PRO A 1 169 ? -29.580 -21.909 41.086 1.00 81.00 169 PRO A O 1
ATOM 1347 N N . PHE A 1 170 ? -28.482 -20.054 41.696 1.00 75.00 170 PHE A N 1
ATOM 1348 C CA . PHE A 1 170 ? -29.328 -19.779 42.861 1.00 75.00 170 PHE A CA 1
ATOM 1349 C C . PHE A 1 170 ? -30.639 -19.086 42.473 1.00 75.00 170 PHE A C 1
ATOM 1351 O O . PHE A 1 170 ? -31.661 -19.313 43.114 1.00 75.00 170 PHE A O 1
ATOM 1358 N N . ALA A 1 171 ? -30.629 -18.271 41.414 1.00 71.44 171 ALA A N 1
ATOM 1359 C CA . ALA A 1 171 ? -31.819 -17.595 40.900 1.00 71.44 171 ALA A CA 1
ATOM 1360 C C . ALA A 1 171 ? -32.794 -18.555 40.193 1.00 71.44 171 ALA A C 1
ATOM 1362 O O . ALA A 1 171 ? -33.999 -18.322 40.214 1.00 71.44 171 ALA A O 1
ATOM 1363 N N . GLU A 1 172 ? -32.288 -19.645 39.610 1.00 67.38 172 GLU A N 1
ATOM 1364 C CA . GLU A 1 172 ? -33.093 -20.686 38.949 1.00 67.38 172 GLU A CA 1
ATOM 1365 C C . GLU A 1 172 ? -33.583 -21.786 39.915 1.00 67.38 172 GLU A C 1
ATOM 1367 O O . GLU A 1 172 ? -34.110 -22.808 39.483 1.00 67.38 172 GLU A O 1
ATOM 1372 N N . GLY A 1 173 ? -33.440 -21.586 41.233 1.00 62.75 173 GLY A N 1
ATOM 1373 C CA . GLY A 1 173 ? -33.953 -22.507 42.256 1.00 62.75 173 GLY A CA 1
ATOM 1374 C C . GLY A 1 173 ? -33.126 -23.785 42.459 1.00 62.75 173 GLY A C 1
ATOM 1375 O O . GLY A 1 173 ? -33.567 -24.682 43.167 1.00 62.75 173 GLY A O 1
ATOM 1376 N N . GLY A 1 174 ? -31.925 -23.882 41.877 1.00 58.06 174 GLY A N 1
ATOM 1377 C CA . GLY A 1 174 ? -31.100 -25.101 41.892 1.00 58.06 174 GLY A CA 1
ATOM 1378 C C . GLY A 1 174 ? -30.081 -25.218 43.034 1.00 58.06 174 GLY A C 1
ATOM 1379 O O . GLY A 1 174 ? -29.279 -26.148 43.032 1.00 58.06 174 GLY A O 1
ATOM 1380 N N . GLY A 1 175 ? -30.044 -24.268 43.975 1.00 59.88 175 GLY A N 1
ATOM 1381 C CA . GLY A 1 175 ? -28.864 -24.056 44.829 1.00 59.88 175 GLY A CA 1
ATOM 1382 C C . GLY A 1 175 ? -28.945 -24.494 46.293 1.00 59.88 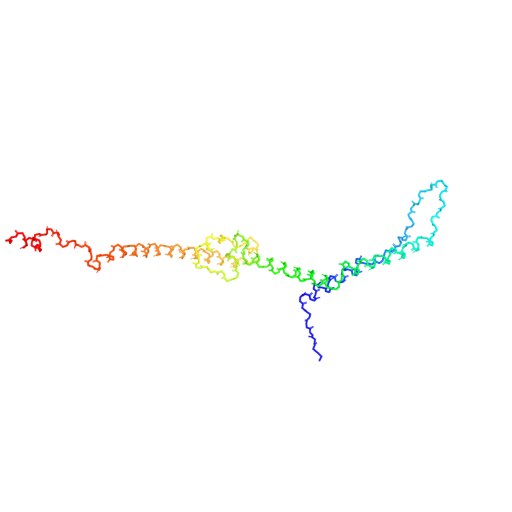175 GLY A C 1
ATOM 1383 O O . GLY A 1 175 ? -27.916 -24.493 46.965 1.00 59.88 175 GLY A O 1
ATOM 1384 N N . VAL A 1 176 ? -30.113 -24.861 46.818 1.00 59.94 176 VAL A N 1
ATOM 1385 C CA . VAL A 1 176 ? -30.227 -25.350 48.201 1.00 59.94 176 VAL A CA 1
ATOM 1386 C C . VAL A 1 176 ? -30.785 -26.757 48.134 1.00 59.94 176 VAL A C 1
ATOM 1388 O O . VAL A 1 176 ? -31.923 -26.957 47.723 1.00 59.94 176 VAL A O 1
ATOM 1391 N N . GLN A 1 177 ? -29.954 -27.745 48.470 1.00 61.28 177 GLN A N 1
ATOM 1392 C CA . GLN A 1 177 ? -30.399 -29.128 48.587 1.00 61.28 177 GLN A CA 1
ATOM 1393 C C . GLN A 1 177 ? -31.601 -29.162 49.539 1.00 61.28 177 GLN A C 1
ATOM 1395 O O . GLN A 1 177 ? -31.461 -28.775 50.696 1.00 61.28 177 GLN A O 1
ATOM 1400 N N . GLY A 1 178 ? -32.755 -29.653 49.074 1.00 56.41 178 GLY A N 1
ATOM 1401 C CA . GLY A 1 178 ? -33.939 -29.875 49.922 1.00 56.41 178 GLY A CA 1
ATOM 1402 C C . GLY A 1 178 ? -33.674 -30.826 51.098 1.00 56.41 178 GLY A C 1
ATOM 1403 O O . GLY A 1 178 ? -34.453 -30.890 52.036 1.00 56.41 178 GLY A O 1
ATOM 1404 N N . ASN A 1 179 ? -32.521 -31.502 51.086 1.00 55.88 179 ASN A N 1
ATOM 1405 C CA . ASN A 1 179 ? -32.058 -32.394 52.142 1.00 55.88 179 ASN A CA 1
ATOM 1406 C C . ASN A 1 179 ? -31.269 -31.672 53.255 1.00 55.88 179 ASN A C 1
ATOM 1408 O O . ASN A 1 179 ? -30.614 -32.332 54.065 1.00 55.88 179 ASN A O 1
ATOM 1412 N N . LEU A 1 180 ? -31.259 -30.335 53.294 1.00 63.06 180 LEU A N 1
ATOM 1413 C CA . LEU A 1 180 ? -30.657 -29.605 54.408 1.00 63.06 180 LEU A CA 1
ATOM 1414 C C . LEU A 1 180 ? -31.520 -29.801 55.663 1.00 63.06 180 LEU A C 1
ATOM 1416 O O . LEU A 1 180 ? -32.673 -29.380 55.704 1.00 63.06 180 LEU A O 1
ATOM 1420 N N . VAL A 1 181 ? -30.944 -30.408 56.703 1.00 56.28 181 VAL A N 1
ATOM 1421 C CA . VAL A 1 181 ? -31.569 -30.509 58.029 1.00 56.28 181 VAL A CA 1
ATOM 1422 C C . VAL A 1 181 ? -31.539 -29.126 58.679 1.00 56.28 181 VAL A C 1
ATOM 1424 O O . VAL A 1 181 ? -30.631 -28.777 59.433 1.00 56.28 181 VAL A O 1
ATOM 1427 N N . THR A 1 182 ? -32.504 -28.290 58.320 1.00 67.94 182 THR A N 1
ATOM 1428 C CA . THR A 1 182 ? -32.838 -27.080 59.068 1.00 67.94 182 THR A CA 1
ATOM 1429 C C . THR A 1 182 ? -33.813 -27.453 60.177 1.00 67.94 182 THR A C 1
ATOM 1431 O O . THR A 1 182 ? -34.655 -28.321 59.978 1.00 67.94 182 THR A O 1
ATOM 1434 N N . ARG A 1 183 ? -33.720 -26.792 61.336 1.00 55.44 183 ARG A N 1
ATOM 1435 C CA . ARG A 1 183 ? -34.737 -26.889 62.393 1.00 55.44 183 ARG A CA 1
ATOM 1436 C C . ARG A 1 183 ? -36.076 -26.436 61.787 1.00 55.44 183 ARG A C 1
ATOM 1438 O O . ARG A 1 183 ? -36.133 -25.300 61.325 1.00 55.44 183 ARG A O 1
ATOM 1445 N N . GLU A 1 184 ? -37.073 -27.321 61.749 1.00 59.31 184 GLU A N 1
ATOM 1446 C CA . GLU A 1 184 ? -38.364 -27.213 61.032 1.00 59.31 184 GLU A CA 1
ATOM 1447 C C . GLU A 1 184 ? -38.327 -27.458 59.500 1.00 59.31 184 GLU A C 1
ATOM 1449 O O . GLU A 1 184 ? -39.215 -27.017 58.771 1.00 59.31 184 GLU A O 1
ATOM 1454 N N . GLY A 1 185 ? -37.311 -28.150 58.973 1.00 68.44 185 GLY A N 1
ATOM 1455 C CA . GLY A 1 185 ? -37.219 -28.505 57.545 1.00 68.44 185 GLY A CA 1
ATOM 1456 C C . GLY A 1 185 ? -38.049 -29.736 57.143 1.00 68.44 185 GLY A C 1
ATOM 1457 O O . GLY A 1 185 ? -38.361 -30.577 57.982 1.00 68.44 185 GLY A O 1
ATOM 1458 N N . GLU A 1 186 ? -38.344 -29.895 55.843 1.00 64.81 186 GLU A N 1
ATOM 1459 C CA . GLU A 1 186 ? -39.113 -31.041 55.301 1.00 64.81 186 GLU A CA 1
ATOM 1460 C C . GLU A 1 186 ? -38.535 -32.410 55.715 1.00 64.81 186 GLU A C 1
ATOM 1462 O O . GLU A 1 186 ? -39.288 -33.342 55.985 1.00 64.81 186 GLU A O 1
ATOM 1467 N N . VAL A 1 187 ? -37.209 -32.510 55.862 1.00 66.25 187 VAL A N 1
ATOM 1468 C CA . VAL A 1 187 ? -36.509 -33.730 56.305 1.00 66.25 187 VAL A CA 1
ATOM 1469 C C . VAL A 1 187 ? -36.839 -34.116 57.755 1.00 66.25 187 VAL A C 1
ATOM 1471 O O . VAL A 1 187 ? -36.886 -35.300 58.076 1.00 66.25 187 VAL A O 1
ATOM 1474 N N . GLU A 1 188 ? -37.077 -33.145 58.644 1.00 66.50 188 GLU A N 1
ATOM 1475 C CA . GLU A 1 188 ? -37.428 -33.415 60.048 1.00 66.50 188 GLU A CA 1
ATOM 1476 C C . GLU A 1 188 ? -38.832 -34.037 60.139 1.00 66.50 188 GLU A C 1
ATOM 1478 O O . GLU A 1 188 ? -39.029 -35.021 60.848 1.00 66.50 188 GLU A O 1
ATOM 1483 N N . GLY A 1 189 ? -39.772 -33.563 59.314 1.00 66.25 189 GLY A N 1
ATOM 1484 C CA . GLY A 1 189 ? -41.121 -34.130 59.223 1.00 66.25 189 GLY A CA 1
ATOM 1485 C C . GLY A 1 189 ? -41.185 -35.541 58.620 1.00 66.25 189 GLY A C 1
ATOM 1486 O O . GLY A 1 189 ? -42.126 -36.282 58.905 1.00 66.25 189 GLY A O 1
ATOM 1487 N N . GLU A 1 190 ? -40.203 -35.936 57.803 1.00 67.50 190 GLU A N 1
ATOM 1488 C CA . GLU A 1 190 ? -40.089 -37.310 57.285 1.00 67.50 190 GLU A CA 1
ATOM 1489 C C . GLU A 1 190 ? -39.384 -38.270 58.258 1.00 67.50 190 GLU A C 1
ATOM 1491 O O . GLU A 1 190 ? -39.639 -39.470 58.200 1.00 67.50 190 GLU A O 1
ATOM 1496 N N . LEU A 1 191 ? -38.542 -37.764 59.169 1.00 65.00 191 LEU A N 1
ATOM 1497 C CA . LEU A 1 191 ? -37.873 -38.554 60.216 1.00 65.00 191 LEU A CA 1
ATOM 1498 C C . LEU A 1 191 ? -38.766 -38.847 61.434 1.00 65.00 191 LEU A C 1
ATOM 1500 O O . LEU A 1 191 ? -38.500 -39.803 62.160 1.00 65.00 191 LEU A O 1
ATOM 1504 N N . GLU A 1 192 ? -39.810 -38.046 61.669 1.00 63.31 192 GLU A N 1
ATOM 1505 C CA . GLU A 1 192 ? -40.796 -38.263 62.743 1.00 63.31 192 GLU A CA 1
ATOM 1506 C C . GLU A 1 192 ? -41.918 -39.259 62.376 1.00 63.31 192 GLU A C 1
ATOM 1508 O O . GLU A 1 192 ? -42.795 -39.527 63.204 1.00 63.31 192 GLU A O 1
ATOM 1513 N N . ARG A 1 193 ? -41.911 -39.810 61.155 1.00 52.38 193 ARG A N 1
ATOM 1514 C CA . ARG A 1 193 ? -42.929 -40.741 60.643 1.00 52.38 193 ARG A CA 1
ATOM 1515 C C . ARG A 1 193 ? -42.445 -42.193 60.666 1.00 52.38 193 ARG A C 1
ATOM 1517 O O . ARG A 1 193 ? -43.285 -43.062 60.994 1.00 52.38 193 ARG A O 1
#

pLDDT: mean 79.87, std 14.06, range [39.88, 97.19]